Protein AF-A0A3Q0E4P2-F1 (afdb_monomer_lite)

Organism: Carlito syrichta (NCBI:txid1868482)

InterPro domains:
  IPR001180 Citron homology (CNH) domain [PF00780] (1-189)
  IPR001180 Citron homology (CNH) domain [PS50219] (1-189)

Sequence (189 aa):
MHVLETLDLLVLRADKGKDARLFVFRLSAVKKGLEGKQAGKSRSDCRENKLEKTKGCHLYAINTHHSRELRIVVAIRNKLLLITRKHNKSSGVTSISLLSPLSESPVEEFQYIREICLSDSPVVMTLVDGPTEESDNLICVAYRHQFDVVNESTGEAFRLHHVEANRVNFVAAIDVYEDGEAGLLLCYN

Foldseek 3Di:
DDDDVVVQWDWDWDDDAQAIFIFIDRVVVVVCCVVVPVPDPDPVNRPLRTQPPLGRFPDKEWDDDDDPWIWMWTFRWQKTWIKIFADPPPDDDDDDDPDDPPPPYSNVRMDTDDMAGHPGGFPEKYKWDALDPPDFTWMWTDDDFFIWIATPVPSDIDTDDGHPDPDKDWDYWDWDDDPSDIDIDTDMD

Radius of gyration: 18.55 Å; chains: 1; bounding box: 46×29×63 Å

Structure (mmCIF, N/CA/C/O backbone):
data_AF-A0A3Q0E4P2-F1
#
_entry.id   AF-A0A3Q0E4P2-F1
#
loop_
_atom_site.group_PDB
_atom_site.id
_atom_site.type_symbol
_atom_site.label_atom_id
_atom_site.label_alt_id
_atom_site.label_comp_id
_atom_site.label_asym_id
_atom_site.label_entity_id
_atom_site.label_seq_id
_atom_site.pdbx_PDB_ins_code
_atom_site.Cartn_x
_atom_site.Cartn_y
_atom_site.Cartn_z
_atom_site.occupancy
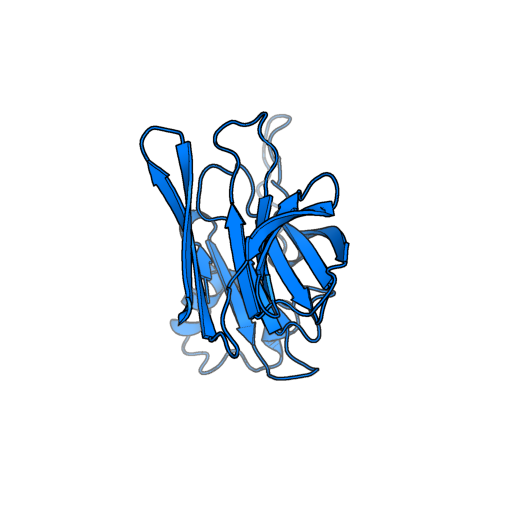_atom_site.B_iso_or_equiv
_atom_site.auth_seq_id
_atom_site.auth_comp_id
_atom_site.auth_asym_id
_atom_site.auth_atom_id
_atom_site.pdbx_PDB_model_num
ATOM 1 N N . MET A 1 1 ? -7.870 -6.584 3.751 1.00 91.50 1 MET A N 1
ATOM 2 C CA . MET A 1 1 ? -8.197 -6.299 5.164 1.00 91.50 1 MET A CA 1
ATOM 3 C C . MET A 1 1 ? -6.963 -6.665 5.953 1.00 91.50 1 MET A C 1
ATOM 5 O O . MET A 1 1 ? -6.451 -7.746 5.711 1.00 91.50 1 MET A O 1
ATOM 9 N N . HIS A 1 2 ? -6.494 -5.792 6.836 1.00 94.69 2 HIS A N 1
ATOM 10 C CA . HIS A 1 2 ? -5.319 -6.033 7.667 1.00 94.69 2 HIS A CA 1
ATOM 11 C C . HIS A 1 2 ? -5.709 -5.893 9.138 1.00 94.69 2 HIS A C 1
ATOM 13 O O . HIS A 1 2 ? -6.285 -4.876 9.531 1.00 94.69 2 HIS A O 1
ATOM 19 N N . VAL A 1 3 ? -5.432 -6.934 9.920 1.00 94.00 3 VAL A N 1
ATOM 20 C CA . VAL A 1 3 ? -5.656 -6.986 11.369 1.00 94.00 3 VAL A CA 1
ATOM 21 C C . VAL A 1 3 ? -4.300 -6.806 12.039 1.00 94.00 3 VAL A C 1
ATOM 23 O O . VAL A 1 3 ? -3.404 -7.616 11.836 1.00 94.00 3 VAL A O 1
ATOM 26 N N . LEU A 1 4 ? -4.147 -5.732 12.806 1.00 91.62 4 LEU A N 1
ATOM 27 C CA . LEU A 1 4 ? -2.911 -5.348 13.481 1.00 91.62 4 LEU A CA 1
ATOM 28 C C . LEU A 1 4 ? -3.134 -5.460 14.986 1.00 91.62 4 LEU A C 1
ATOM 30 O O . LEU A 1 4 ? -3.407 -4.472 15.669 1.00 91.62 4 LEU A O 1
ATOM 34 N N . GLU A 1 5 ? -3.078 -6.693 15.490 1.00 89.81 5 GLU A N 1
ATOM 35 C CA . GLU A 1 5 ? -3.446 -7.016 16.874 1.00 89.81 5 GLU A CA 1
ATOM 36 C C . GLU A 1 5 ? -2.582 -6.283 17.899 1.00 89.81 5 GLU A C 1
ATOM 38 O O . GLU A 1 5 ? -3.112 -5.708 18.846 1.00 89.81 5 GLU A O 1
ATOM 43 N N . THR A 1 6 ? -1.269 -6.226 17.666 1.00 88.25 6 THR A N 1
ATOM 44 C CA . THR A 1 6 ? -0.304 -5.524 18.529 1.00 88.25 6 THR A CA 1
ATOM 45 C C . THR A 1 6 ? -0.577 -4.025 18.627 1.00 88.25 6 THR A C 1
ATOM 47 O O . THR A 1 6 ? -0.228 -3.393 19.620 1.00 88.25 6 THR A O 1
ATOM 50 N N . LEU A 1 7 ? -1.221 -3.454 17.608 1.00 88.69 7 LEU A N 1
ATOM 51 C CA . LEU A 1 7 ? -1.549 -2.036 17.528 1.00 88.69 7 LEU A CA 1
ATOM 52 C C . LEU A 1 7 ? -2.996 -1.731 17.941 1.00 88.69 7 LEU A C 1
ATOM 54 O O . LEU A 1 7 ? -3.352 -0.555 17.986 1.00 88.69 7 LEU A O 1
ATOM 58 N N . ASP A 1 8 ? -3.805 -2.754 18.239 1.00 90.38 8 ASP A N 1
ATOM 59 C CA . ASP A 1 8 ? -5.261 -2.673 18.427 1.00 90.38 8 ASP A CA 1
ATOM 60 C C . ASP A 1 8 ? -5.993 -2.079 17.207 1.00 90.38 8 ASP A C 1
ATOM 62 O O . ASP A 1 8 ? -6.999 -1.391 17.363 1.00 90.38 8 ASP A O 1
ATOM 66 N N . LEU A 1 9 ? -5.518 -2.328 15.977 1.00 92.06 9 LEU A N 1
ATOM 67 C CA . LEU A 1 9 ? -6.068 -1.713 14.760 1.00 92.06 9 LEU A CA 1
ATOM 68 C C . LEU A 1 9 ? -6.607 -2.728 13.742 1.00 92.06 9 LEU A C 1
ATOM 70 O O . LEU A 1 9 ? -6.037 -3.788 13.504 1.00 92.06 9 LEU A O 1
ATOM 74 N N . LEU A 1 10 ? -7.695 -2.354 13.075 1.00 93.31 10 LEU A N 1
ATOM 75 C CA . LEU A 1 10 ? -8.236 -3.008 11.887 1.00 93.31 10 LEU A CA 1
ATOM 76 C C . LEU A 1 10 ? -8.251 -2.000 10.741 1.00 93.31 10 LEU A C 1
ATOM 78 O O . LEU A 1 10 ? -8.985 -1.015 10.804 1.00 93.31 10 LEU A O 1
ATOM 82 N N . VAL A 1 11 ? -7.493 -2.270 9.679 1.00 94.94 11 VAL A N 1
ATOM 83 C CA . VAL A 1 11 ? -7.446 -1.434 8.472 1.00 94.94 11 VAL A CA 1
ATOM 84 C C . VAL A 1 11 ? -8.111 -2.166 7.317 1.00 94.94 11 VAL A C 1
ATOM 86 O O . VAL A 1 11 ? -7.691 -3.257 6.914 1.00 94.94 11 VAL A O 1
ATOM 89 N N . LEU A 1 12 ? -9.139 -1.564 6.729 1.00 95.06 12 LEU A N 1
ATOM 90 C CA . LEU A 1 12 ? -9.855 -2.172 5.613 1.00 95.06 12 LEU A CA 1
ATOM 91 C C . LEU A 1 12 ? -10.270 -1.146 4.567 1.00 95.06 12 LEU A C 1
ATOM 93 O O . LEU A 1 12 ? -10.650 -0.021 4.879 1.00 95.06 12 LEU A O 1
ATOM 97 N N . ARG A 1 13 ? -10.232 -1.573 3.306 1.00 94.81 13 ARG A N 1
ATOM 98 C CA . ARG A 1 13 ? -10.863 -0.853 2.205 1.00 94.81 13 ARG A CA 1
ATOM 99 C C . ARG A 1 13 ? -12.317 -1.288 2.105 1.00 94.81 13 ARG A C 1
ATOM 101 O O . ARG A 1 13 ? -12.579 -2.484 1.985 1.00 94.81 13 ARG A O 1
ATOM 108 N N . ALA A 1 14 ? -13.236 -0.333 2.143 1.00 91.69 14 ALA A N 1
ATOM 109 C CA . ALA A 1 14 ? -14.652 -0.568 1.886 1.00 91.69 14 ALA A CA 1
ATOM 110 C C . ALA A 1 14 ? -15.128 0.280 0.704 1.00 91.69 14 ALA A C 1
ATOM 112 O O . ALA A 1 14 ? -14.383 1.108 0.174 1.00 91.69 14 ALA A O 1
ATOM 113 N N . ASP A 1 15 ? -16.379 0.049 0.306 1.00 88.56 15 ASP A N 1
ATOM 114 C CA . ASP A 1 15 ? -17.014 0.631 -0.875 1.00 88.56 15 ASP A CA 1
ATOM 115 C C . ASP A 1 15 ? -16.317 0.232 -2.196 1.00 88.56 15 ASP A C 1
ATOM 117 O O . ASP A 1 15 ? -15.335 -0.517 -2.226 1.00 88.56 15 ASP A O 1
ATOM 121 N N . LYS A 1 16 ? -16.885 0.642 -3.335 1.00 86.44 16 LYS A N 1
ATOM 122 C CA . LYS A 1 16 ? -16.373 0.303 -4.674 1.00 86.44 16 LYS A CA 1
ATOM 123 C C . LYS A 1 16 ? -16.328 1.540 -5.566 1.00 86.44 16 LYS A C 1
ATOM 125 O O . LYS A 1 16 ? -17.105 2.477 -5.402 1.00 86.44 16 LYS A O 1
ATOM 130 N N . GLY A 1 17 ? -15.425 1.523 -6.545 1.00 89.44 17 GLY A N 1
ATOM 131 C CA . GLY A 1 17 ? -15.295 2.596 -7.528 1.00 89.44 17 GLY A CA 1
ATOM 132 C C . GLY A 1 17 ? -14.924 3.937 -6.891 1.00 89.44 17 GLY A C 1
ATOM 133 O O . GLY A 1 17 ? -14.034 4.012 -6.050 1.00 89.44 17 GLY A O 1
ATOM 134 N N . LYS A 1 18 ? -15.612 5.007 -7.298 1.00 91.38 18 LYS A N 1
ATOM 135 C CA . LYS A 1 18 ? -15.286 6.389 -6.899 1.00 91.38 18 LYS A CA 1
ATOM 136 C C . LYS A 1 18 ? -15.497 6.675 -5.411 1.00 91.38 18 LYS A C 1
ATOM 138 O O . LYS A 1 18 ? -14.949 7.655 -4.913 1.00 91.38 18 LYS A O 1
ATOM 143 N N . ASP A 1 19 ? -16.275 5.852 -4.717 1.00 91.31 19 ASP A N 1
ATOM 144 C CA . ASP A 1 19 ? -16.550 6.023 -3.291 1.00 91.31 19 ASP A CA 1
ATOM 145 C C . ASP A 1 19 ? -15.703 5.116 -2.397 1.00 91.31 19 ASP A C 1
ATOM 147 O O . ASP A 1 19 ? -15.778 5.264 -1.182 1.00 91.31 19 ASP A O 1
ATOM 151 N N . ALA A 1 20 ? -14.856 4.256 -2.983 1.00 94.38 20 ALA A N 1
ATOM 152 C CA . ALA A 1 20 ? -13.923 3.408 -2.247 1.00 94.38 20 ALA A CA 1
ATOM 153 C C . ALA A 1 20 ? -13.034 4.231 -1.305 1.00 94.38 20 ALA A C 1
ATOM 155 O O . ALA A 1 20 ? -12.517 5.278 -1.702 1.00 94.38 20 ALA A O 1
ATOM 156 N N . ARG A 1 21 ? -12.877 3.779 -0.060 1.00 95.56 21 ARG A N 1
ATOM 157 C CA . ARG A 1 21 ? -12.109 4.475 0.987 1.00 95.56 21 ARG A CA 1
ATOM 158 C C . ARG A 1 21 ? -11.437 3.485 1.922 1.00 95.56 21 ARG A C 1
ATOM 160 O O . ARG A 1 21 ? -11.900 2.351 2.070 1.00 95.56 21 ARG A O 1
ATOM 167 N N . LEU A 1 22 ? -10.382 3.942 2.590 1.00 95.88 22 LEU A N 1
ATOM 168 C CA . LEU A 1 22 ? -9.832 3.239 3.741 1.00 95.88 22 LEU A CA 1
ATOM 169 C C . LEU A 1 22 ? -10.533 3.645 5.027 1.00 95.88 22 LEU A C 1
ATOM 171 O O . LEU A 1 22 ? -10.864 4.811 5.247 1.00 95.88 22 LEU A O 1
ATOM 175 N N . PHE A 1 23 ? -10.710 2.649 5.881 1.00 94.75 23 PHE A N 1
ATOM 176 C CA . PHE A 1 23 ? -11.236 2.791 7.220 1.00 94.75 23 PHE A CA 1
ATOM 177 C C . PHE A 1 23 ? -10.266 2.166 8.209 1.00 94.75 23 PHE A C 1
ATOM 179 O O . PHE A 1 23 ? -9.666 1.124 7.922 1.00 94.75 23 PHE A O 1
ATOM 186 N N . VAL A 1 24 ? -10.149 2.794 9.373 1.00 94.06 24 VAL A N 1
ATOM 187 C CA . VAL A 1 24 ? -9.352 2.300 10.489 1.00 94.06 24 VAL A CA 1
ATOM 188 C C . VAL A 1 24 ? -10.243 2.206 11.714 1.00 94.06 24 VAL A C 1
ATOM 190 O O . VAL A 1 24 ? -10.882 3.183 12.078 1.00 94.06 24 VAL A O 1
ATOM 193 N N . PHE A 1 25 ? -10.280 1.043 12.353 1.00 91.56 25 PHE A N 1
ATOM 194 C CA . PHE A 1 25 ? -11.064 0.802 13.562 1.00 91.56 25 PHE A CA 1
ATOM 195 C C . PHE A 1 25 ? -10.164 0.309 14.687 1.00 91.56 25 PHE A C 1
ATOM 197 O O . PHE A 1 25 ? -9.195 -0.401 14.426 1.00 91.56 25 PHE A O 1
ATOM 204 N N . ARG A 1 26 ? -10.534 0.595 15.940 1.00 90.19 26 ARG A N 1
ATOM 205 C CA . ARG A 1 26 ? -9.935 -0.100 17.085 1.00 90.19 26 ARG A CA 1
ATOM 206 C C . ARG A 1 26 ? -10.508 -1.507 17.227 1.00 90.19 26 ARG A C 1
ATOM 208 O O . ARG A 1 26 ? -11.732 -1.663 17.263 1.00 90.19 26 ARG A O 1
ATOM 215 N N . LEU A 1 27 ? -9.655 -2.526 17.335 1.00 89.50 27 LEU A N 1
ATOM 216 C CA . LEU A 1 27 ? -10.096 -3.920 17.481 1.00 89.50 27 LEU A CA 1
ATOM 217 C C . LEU A 1 27 ? -10.895 -4.105 18.773 1.00 89.50 27 LEU A C 1
ATOM 219 O O . LEU A 1 27 ? -11.959 -4.723 18.753 1.00 89.50 27 LEU A O 1
ATOM 223 N N . SER A 1 28 ? -10.453 -3.497 19.872 1.00 86.81 28 SER A N 1
ATOM 224 C CA . SER A 1 28 ? -11.174 -3.442 21.146 1.00 86.81 28 SER A CA 1
ATOM 225 C C . SER A 1 28 ? -12.595 -2.875 21.004 1.00 86.81 28 SER A C 1
ATOM 227 O O . SER A 1 28 ? -13.552 -3.436 21.543 1.00 86.81 28 SER A O 1
ATOM 229 N N . ALA A 1 29 ? -12.767 -1.806 20.222 1.00 84.62 29 ALA A N 1
ATOM 230 C CA . ALA A 1 29 ? -14.071 -1.204 19.957 1.00 84.62 29 ALA A CA 1
ATOM 231 C C . ALA A 1 29 ? -14.957 -2.086 19.061 1.00 84.62 29 ALA A C 1
ATOM 233 O O . ALA A 1 29 ? -16.183 -2.058 19.194 1.00 84.62 29 ALA A O 1
ATOM 234 N N . VAL A 1 30 ? -14.368 -2.860 18.145 1.00 84.12 30 VAL A N 1
ATOM 235 C CA . VAL A 1 30 ? -15.090 -3.848 17.326 1.00 84.12 30 VAL A CA 1
ATOM 236 C C . VAL A 1 30 ? -15.551 -5.025 18.191 1.00 84.12 30 VAL A C 1
ATOM 238 O O . VAL A 1 30 ? -16.732 -5.367 18.149 1.00 84.12 30 VAL A O 1
ATOM 241 N N . LYS A 1 31 ? -14.671 -5.582 19.035 1.00 81.94 31 LYS A N 1
ATOM 242 C CA . LYS A 1 31 ? -14.981 -6.692 19.957 1.00 81.94 31 LYS A CA 1
ATOM 243 C C . LYS A 1 31 ? -16.119 -6.340 20.920 1.00 81.94 31 LYS A C 1
ATOM 245 O O . LYS A 1 31 ? -17.112 -7.058 20.967 1.00 81.94 31 LYS A O 1
ATOM 250 N N . LYS A 1 32 ? -16.048 -5.176 21.580 1.00 80.00 32 LYS A N 1
ATOM 251 C CA . LYS A 1 32 ? -17.129 -4.678 22.458 1.00 80.00 32 LYS A CA 1
ATOM 252 C C . LYS A 1 32 ? -18.474 -4.550 21.733 1.00 80.00 32 LYS A C 1
ATOM 254 O O . LYS A 1 32 ? -19.519 -4.838 22.307 1.00 80.00 32 LYS A O 1
ATOM 259 N N . GLY A 1 33 ? -18.453 -4.127 20.466 1.00 74.06 33 GLY A N 1
ATOM 260 C CA . GLY A 1 33 ? -19.660 -4.030 19.640 1.00 74.06 33 GLY A CA 1
ATOM 261 C C . GLY A 1 33 ? -20.289 -5.391 19.325 1.00 74.06 33 GLY A C 1
ATOM 262 O O . GLY A 1 33 ? -21.511 -5.495 19.277 1.00 74.06 33 GLY A O 1
ATOM 263 N N . LEU A 1 34 ? -19.466 -6.431 19.153 1.00 76.69 34 LEU A N 1
ATOM 264 C CA . LEU A 1 34 ? -19.918 -7.803 18.903 1.00 76.69 34 LEU A CA 1
ATOM 265 C C . LEU A 1 34 ? -20.515 -8.453 20.161 1.00 76.69 34 LEU A C 1
ATOM 267 O O . LEU A 1 34 ? -21.556 -9.100 20.079 1.00 76.69 34 LEU A O 1
ATOM 271 N N . GLU A 1 35 ? -19.890 -8.254 21.324 1.00 73.69 35 GLU A N 1
ATOM 272 C CA . GLU A 1 35 ? -20.339 -8.828 22.603 1.00 73.69 35 GLU A CA 1
ATOM 273 C C . GLU A 1 35 ? -21.635 -8.181 23.122 1.00 73.69 35 GLU A C 1
ATOM 275 O O . GLU A 1 35 ? -22.486 -8.850 23.707 1.00 73.69 35 GLU A O 1
ATOM 280 N N . GLY A 1 36 ? -21.830 -6.883 22.869 1.00 63.94 36 GLY A N 1
ATOM 281 C CA . GLY A 1 36 ? -22.933 -6.098 23.428 1.00 63.94 36 GLY A CA 1
ATOM 282 C C . GLY A 1 36 ? -24.325 -6.311 22.813 1.00 63.94 36 GLY A C 1
ATOM 283 O O . GLY A 1 36 ? -25.210 -5.508 23.095 1.00 63.94 36 GLY A O 1
ATOM 284 N N . LYS A 1 37 ? -24.552 -7.313 21.946 1.00 54.88 37 LYS A N 1
ATOM 285 C CA . LYS A 1 37 ? -25.804 -7.477 21.160 1.00 54.88 37 LYS A CA 1
ATOM 286 C C . LYS A 1 37 ? -26.250 -6.210 20.399 1.00 54.88 37 LYS A C 1
ATOM 288 O O . LYS A 1 37 ? -27.397 -6.134 19.959 1.00 54.88 37 LYS A O 1
ATOM 293 N N . GLN A 1 38 ? -25.362 -5.235 20.178 1.00 54.25 38 GLN A N 1
ATOM 294 C CA . GLN A 1 38 ? -25.592 -4.185 19.189 1.00 54.25 38 GLN A CA 1
ATOM 295 C C . GLN A 1 38 ? -25.431 -4.830 17.812 1.00 54.25 38 GLN A C 1
ATOM 297 O O . GLN A 1 38 ? -24.355 -4.842 17.217 1.00 54.25 38 GLN A O 1
ATOM 302 N N . ALA A 1 39 ? -26.514 -5.457 17.352 1.00 42.28 39 ALA A N 1
ATOM 303 C CA . ALA A 1 39 ? -26.633 -6.098 16.055 1.00 42.28 39 ALA A CA 1
ATOM 304 C C . ALA A 1 39 ? -26.485 -5.042 14.949 1.00 42.28 39 ALA A C 1
ATOM 306 O O . ALA A 1 39 ? -27.458 -4.482 14.456 1.00 42.28 39 ALA A O 1
ATOM 307 N N . GLY A 1 40 ? -25.234 -4.757 14.595 1.00 48.03 40 GLY A N 1
ATOM 308 C CA . GLY A 1 40 ? -24.862 -3.777 13.591 1.00 48.03 40 GLY A CA 1
ATOM 309 C C . GLY A 1 40 ? -24.623 -2.400 14.193 1.00 48.03 40 GLY A C 1
ATOM 310 O O . GLY A 1 40 ? -25.536 -1.580 14.250 1.00 48.03 40 GLY A O 1
ATOM 311 N N . LYS A 1 41 ? -23.358 -2.097 14.519 1.00 51.78 41 LYS A N 1
ATOM 312 C CA . LYS A 1 41 ? -22.879 -0.715 14.375 1.00 51.78 41 LYS A CA 1
ATOM 313 C C . LYS A 1 41 ? -23.307 -0.258 12.988 1.00 51.78 41 LYS A C 1
ATOM 315 O O . LYS A 1 41 ? -22.950 -0.878 11.981 1.00 51.78 41 LYS A O 1
ATOM 320 N N . SER A 1 42 ? -24.198 0.717 12.949 1.00 49.84 42 SER A N 1
ATOM 321 C CA . SER A 1 42 ? -24.849 1.101 11.709 1.00 49.84 42 SER A CA 1
ATOM 322 C C . SER A 1 42 ? -23.806 1.722 10.770 1.00 49.84 42 SER A C 1
ATOM 324 O O . SER A 1 42 ? -22.747 2.182 11.200 1.00 49.84 42 SER A O 1
ATOM 326 N N . ARG A 1 43 ? -24.091 1.779 9.463 1.00 48.72 43 ARG A N 1
ATOM 327 C CA . ARG A 1 43 ? -23.216 2.453 8.481 1.00 48.72 43 ARG A CA 1
ATOM 328 C C . ARG A 1 43 ? -22.846 3.901 8.875 1.00 48.72 43 ARG A C 1
ATOM 330 O O . ARG A 1 43 ? -21.911 4.445 8.284 1.00 48.72 43 ARG A O 1
ATOM 337 N N . SER A 1 44 ? -23.556 4.543 9.816 1.00 45.44 44 SER A N 1
ATOM 338 C CA . SER A 1 44 ? -23.206 5.879 10.314 1.00 45.44 44 SER A CA 1
ATOM 339 C C . SER A 1 44 ? -22.009 5.889 11.265 1.00 45.44 44 SER A C 1
ATOM 341 O O . SER A 1 44 ? -21.214 6.817 11.158 1.00 45.44 44 SER A O 1
ATOM 343 N N . ASP A 1 45 ? -21.792 4.853 12.078 1.00 54.34 45 ASP A N 1
ATOM 344 C CA . ASP A 1 45 ? -20.683 4.803 13.058 1.00 54.34 45 ASP A CA 1
ATOM 345 C C . ASP A 1 45 ? -19.328 4.554 12.372 1.00 54.34 45 ASP A C 1
ATOM 347 O O . ASP A 1 45 ? -18.249 4.862 12.878 1.00 54.34 45 ASP A O 1
ATOM 351 N N . CYS A 1 46 ? -19.363 4.036 11.142 1.00 61.41 46 CYS A N 1
ATOM 352 C CA . CYS A 1 46 ? -18.182 3.924 10.294 1.00 61.41 46 CYS A CA 1
ATOM 353 C C . CYS A 1 46 ? -17.715 5.282 9.744 1.00 61.41 46 CYS A C 1
ATOM 355 O O . CYS A 1 46 ? -16.631 5.346 9.168 1.00 61.41 46 CYS A O 1
ATOM 357 N N . ARG A 1 47 ? -18.508 6.364 9.852 1.00 68.94 47 ARG A N 1
ATOM 358 C CA . ARG A 1 47 ? -18.145 7.669 9.267 1.00 68.94 47 ARG A CA 1
ATOM 359 C C . ARG A 1 47 ? -16.909 8.281 9.915 1.00 68.94 47 ARG A C 1
ATOM 361 O O . ARG A 1 47 ? -16.089 8.821 9.185 1.00 68.94 47 ARG A O 1
ATOM 368 N N . GLU A 1 48 ? -16.772 8.146 11.225 1.00 80.50 48 GLU A N 1
ATOM 369 C CA . GLU A 1 48 ? -15.670 8.720 12.010 1.00 80.50 48 GLU A CA 1
ATOM 370 C C . GLU A 1 48 ? -14.361 7.939 11.859 1.00 80.50 48 GLU A C 1
ATOM 372 O O . GLU A 1 48 ? -13.288 8.446 12.161 1.00 80.50 48 GLU A O 1
ATOM 377 N N . ASN A 1 49 ? -14.451 6.714 11.341 1.00 89.06 49 ASN A N 1
ATOM 378 C CA . ASN A 1 49 ? -13.332 5.800 11.132 1.00 89.06 49 ASN A CA 1
ATOM 379 C C . ASN A 1 49 ? -12.740 5.910 9.715 1.00 89.06 49 ASN A C 1
ATOM 381 O O . ASN A 1 49 ? -11.940 5.071 9.302 1.00 89.06 49 ASN A O 1
ATOM 385 N N . LYS A 1 50 ? -13.157 6.916 8.936 1.00 92.38 50 LYS A N 1
ATOM 386 C CA . LYS A 1 50 ? -12.697 7.142 7.562 1.00 92.38 50 LYS A CA 1
ATOM 387 C C . LYS A 1 50 ? -11.332 7.802 7.557 1.00 92.38 50 LYS A C 1
ATOM 389 O O . LYS A 1 50 ? -11.149 8.873 8.123 1.00 92.38 50 LYS A O 1
ATOM 394 N N . LEU A 1 51 ? -10.403 7.205 6.822 1.00 93.50 51 LEU A N 1
ATOM 395 C CA . LEU A 1 51 ? -9.119 7.831 6.574 1.00 93.50 51 LEU A CA 1
ATOM 396 C C . LEU A 1 51 ? -9.289 8.896 5.486 1.00 93.50 51 LEU A C 1
ATOM 398 O O . LEU A 1 51 ? -9.632 8.591 4.337 1.00 93.50 51 LEU A O 1
ATOM 402 N N . GLU A 1 52 ? -9.089 10.156 5.856 1.00 90.50 52 GLU A N 1
ATOM 403 C CA . GLU A 1 52 ? -9.264 11.280 4.941 1.00 90.50 52 GLU A CA 1
ATOM 404 C C . GLU A 1 52 ? -8.321 11.201 3.735 1.00 90.50 52 GLU A C 1
ATOM 406 O O . GLU A 1 52 ? -7.285 10.540 3.761 1.00 90.50 52 GLU A O 1
ATOM 411 N N . LYS A 1 53 ? -8.704 11.863 2.636 1.00 93.88 53 LYS A N 1
ATOM 412 C CA . LYS A 1 53 ? -7.981 11.863 1.344 1.00 93.88 53 LYS A CA 1
ATOM 413 C C . LYS A 1 53 ? -7.885 10.508 0.625 1.00 93.88 53 LYS A C 1
ATOM 415 O O . LYS A 1 53 ? -7.414 10.472 -0.504 1.00 93.88 53 LYS A O 1
ATOM 420 N N . THR A 1 54 ? -8.411 9.419 1.190 1.00 96.62 54 THR A N 1
ATOM 421 C CA . THR A 1 54 ? -8.375 8.083 0.557 1.00 96.62 54 THR A CA 1
ATOM 422 C C . THR A 1 54 ? -9.543 7.793 -0.395 1.00 96.62 54 THR A C 1
ATOM 424 O O . THR A 1 54 ? -9.740 6.651 -0.809 1.00 96.62 54 THR A O 1
ATOM 427 N N . LYS A 1 55 ? -10.349 8.805 -0.753 1.00 96.19 55 LYS A N 1
ATOM 428 C CA . LYS A 1 55 ? -11.521 8.619 -1.623 1.00 96.19 55 LYS A CA 1
ATOM 429 C C . LYS A 1 55 ? -11.103 8.198 -3.036 1.00 96.19 55 LYS A C 1
ATOM 431 O O . LYS A 1 55 ? -10.317 8.874 -3.690 1.00 96.19 55 LYS A O 1
ATOM 436 N N . GLY A 1 56 ? -11.730 7.137 -3.531 1.00 96.00 56 GLY A N 1
ATOM 437 C CA . GLY A 1 56 ? -11.475 6.553 -4.840 1.00 96.00 56 GLY A CA 1
ATOM 438 C C . GLY A 1 56 ? -10.290 5.591 -4.857 1.00 96.00 56 GLY A C 1
ATOM 439 O O . GLY A 1 56 ? -9.797 5.293 -5.943 1.00 96.00 56 GLY A O 1
ATOM 440 N N . CYS A 1 57 ? -9.821 5.120 -3.695 1.00 96.88 57 CYS A N 1
ATOM 441 C CA . CYS A 1 57 ? -8.699 4.193 -3.648 1.00 96.88 57 CYS A CA 1
ATOM 442 C C . CYS A 1 57 ? -9.055 2.818 -4.222 1.00 96.88 57 CYS A C 1
ATOM 444 O O . CYS A 1 57 ? -10.091 2.217 -3.912 1.00 96.88 57 CYS A O 1
ATOM 446 N N . HIS A 1 58 ? -8.172 2.286 -5.060 1.00 96.25 58 HIS A N 1
ATOM 447 C CA . HIS A 1 58 ? -8.341 0.962 -5.658 1.00 96.25 58 HIS A CA 1
ATOM 448 C C . HIS A 1 58 ? -7.431 -0.088 -5.018 1.00 96.25 58 HIS A C 1
ATOM 450 O O . HIS A 1 58 ? -7.843 -1.245 -4.942 1.00 96.25 58 HIS A O 1
ATOM 456 N N . LEU A 1 59 ? -6.281 0.316 -4.467 1.00 96.31 59 LEU A N 1
ATOM 457 C CA . LEU A 1 59 ? -5.345 -0.547 -3.738 1.00 96.31 59 LEU A CA 1
ATOM 458 C C . LEU A 1 59 ? -4.845 0.135 -2.464 1.00 96.31 59 LEU A C 1
ATOM 460 O O . LEU A 1 59 ? -4.862 1.362 -2.348 1.00 96.31 59 LEU A O 1
ATOM 464 N N . TYR A 1 60 ? -4.374 -0.675 -1.523 1.00 97.50 60 TYR A N 1
ATOM 465 C CA . TYR A 1 60 ? -3.555 -0.214 -0.412 1.00 97.50 60 TYR A CA 1
ATOM 466 C C . TYR A 1 60 ? -2.598 -1.320 0.024 1.00 97.50 60 TYR A C 1
ATOM 468 O O . TYR A 1 60 ? -2.925 -2.498 -0.119 1.00 97.50 60 TYR A O 1
ATOM 476 N N . ALA A 1 61 ? -1.461 -0.922 0.575 1.00 96.62 61 ALA A N 1
ATOM 477 C CA . ALA A 1 61 ? -0.479 -1.796 1.196 1.00 96.62 61 ALA A CA 1
ATOM 478 C C . ALA A 1 61 ? -0.108 -1.220 2.564 1.00 96.62 61 ALA A C 1
ATOM 480 O O . ALA A 1 61 ? -0.250 -0.014 2.796 1.00 96.62 61 ALA A O 1
ATOM 481 N N . ILE A 1 62 ? 0.334 -2.088 3.464 1.00 95.12 62 ILE A N 1
ATOM 482 C CA . ILE A 1 62 ? 0.899 -1.709 4.758 1.00 95.12 62 ILE A CA 1
ATOM 483 C C . ILE A 1 62 ? 2.281 -2.335 4.881 1.00 95.12 62 ILE A C 1
ATOM 485 O O . ILE A 1 62 ? 2.533 -3.350 4.237 1.00 95.12 62 ILE A O 1
ATOM 489 N N . ASN A 1 63 ? 3.156 -1.732 5.676 1.00 91.25 63 ASN A N 1
ATOM 490 C CA . ASN A 1 63 ? 4.444 -2.344 5.954 1.00 91.25 63 ASN A CA 1
ATOM 491 C C . ASN A 1 63 ? 4.255 -3.568 6.864 1.00 91.25 63 ASN A C 1
ATOM 493 O O . ASN A 1 63 ? 3.344 -3.625 7.698 1.00 91.25 63 ASN A O 1
ATOM 497 N N . THR A 1 64 ? 5.112 -4.551 6.665 1.00 77.81 64 THR A N 1
ATOM 498 C CA . THR A 1 64 ? 5.025 -5.910 7.216 1.00 77.81 64 THR A CA 1
ATOM 499 C C . THR A 1 64 ? 6.165 -6.174 8.191 1.00 77.81 64 THR A C 1
ATOM 501 O O . THR A 1 64 ? 5.982 -6.928 9.149 1.00 77.81 64 THR A O 1
ATOM 504 N N . HIS A 1 65 ? 7.314 -5.517 8.002 1.00 72.12 65 HIS A N 1
ATOM 505 C CA . HIS A 1 65 ? 8.540 -5.812 8.729 1.00 72.12 65 HIS A CA 1
ATOM 506 C C . HIS A 1 65 ? 9.251 -4.533 9.201 1.00 72.12 65 HIS A C 1
ATOM 508 O O . HIS A 1 65 ? 8.923 -3.446 8.759 1.00 72.12 65 HIS A O 1
ATOM 514 N N . HIS A 1 66 ? 10.167 -4.661 10.168 1.00 62.34 66 HIS A N 1
ATOM 515 C CA . HIS A 1 66 ? 11.232 -3.716 10.575 1.00 62.34 66 HIS A CA 1
ATOM 516 C C . HIS A 1 66 ? 10.936 -2.210 10.797 1.00 62.34 66 HIS A C 1
ATOM 518 O O . HIS A 1 66 ? 11.820 -1.496 11.265 1.00 62.34 66 HIS A O 1
ATOM 524 N N . SER A 1 67 ? 9.730 -1.695 10.559 1.00 64.94 67 SER A N 1
ATOM 525 C CA . SER A 1 67 ? 9.425 -0.277 10.727 1.00 64.94 67 SER A CA 1
ATOM 526 C C . SER A 1 67 ? 8.942 0.021 12.137 1.00 64.94 67 SER A C 1
ATOM 528 O O . SER A 1 67 ? 8.016 -0.606 12.657 1.00 64.94 67 SER A O 1
ATOM 530 N N . ARG A 1 68 ? 9.538 1.051 12.737 1.00 70.94 68 ARG A N 1
ATOM 531 C CA . ARG A 1 68 ? 9.141 1.596 14.040 1.00 70.94 68 ARG A CA 1
ATOM 532 C C . ARG A 1 68 ? 7.712 2.147 14.044 1.00 70.94 68 ARG A C 1
ATOM 534 O O . ARG A 1 68 ? 7.088 2.236 15.100 1.00 70.94 68 ARG A O 1
ATOM 541 N N . GLU A 1 69 ? 7.207 2.540 12.879 1.00 86.69 69 GLU A N 1
ATOM 542 C CA . GLU A 1 69 ? 5.887 3.135 12.709 1.00 86.69 69 GLU A CA 1
ATOM 543 C C . GLU A 1 69 ? 5.080 2.373 11.658 1.00 86.69 69 GLU A C 1
ATOM 545 O O . GLU A 1 69 ? 5.621 1.856 10.685 1.00 86.69 69 GLU A O 1
ATOM 550 N N . LEU A 1 70 ? 3.760 2.315 11.847 1.00 91.88 70 LEU A N 1
ATOM 551 C CA . LEU A 1 70 ? 2.860 1.743 10.850 1.00 91.88 70 LEU A CA 1
ATOM 552 C C . LEU A 1 70 ? 2.756 2.694 9.659 1.00 91.88 70 LEU A C 1
ATOM 554 O O . LEU A 1 70 ? 2.252 3.810 9.799 1.00 91.88 70 LEU A O 1
ATOM 558 N N . ARG A 1 71 ? 3.139 2.211 8.484 1.00 93.62 71 ARG A N 1
ATOM 559 C CA . ARG A 1 71 ? 3.059 2.917 7.208 1.00 93.62 71 ARG A CA 1
ATOM 560 C C . ARG A 1 71 ? 1.992 2.273 6.339 1.00 93.62 71 ARG A C 1
ATOM 562 O O . ARG A 1 71 ? 1.848 1.054 6.277 1.00 93.62 71 ARG A O 1
ATOM 569 N N . ILE A 1 72 ? 1.216 3.118 5.680 1.00 96.25 72 ILE A N 1
ATOM 570 C CA . ILE A 1 72 ? 0.143 2.739 4.772 1.00 96.25 72 ILE A CA 1
ATOM 571 C C . ILE A 1 72 ? 0.344 3.522 3.483 1.00 96.25 72 ILE A C 1
ATOM 573 O O . ILE A 1 72 ? 0.384 4.752 3.498 1.00 96.25 72 ILE A O 1
ATOM 577 N N . VAL A 1 73 ? 0.401 2.815 2.360 1.00 97.31 73 VAL A N 1
ATOM 578 C CA . VAL A 1 73 ? 0.347 3.433 1.035 1.00 97.31 73 VAL A CA 1
ATOM 579 C C . VAL A 1 73 ? -0.993 3.124 0.404 1.00 97.31 73 VAL A C 1
ATOM 581 O O . VAL A 1 73 ? -1.454 1.983 0.403 1.00 97.31 73 VAL A O 1
ATOM 584 N N . VAL A 1 74 ? -1.625 4.152 -0.149 1.00 98.00 74 VAL A N 1
ATOM 585 C CA . VAL A 1 74 ? -2.927 4.055 -0.810 1.00 98.00 74 VAL A CA 1
ATOM 586 C C . VAL A 1 74 ? -2.781 4.456 -2.265 1.00 98.00 74 VAL A C 1
ATOM 588 O O . VAL A 1 74 ? -2.308 5.552 -2.550 1.00 98.00 74 VAL A O 1
ATOM 591 N N . ALA A 1 75 ? -3.232 3.612 -3.189 1.00 98.00 75 ALA A N 1
ATOM 592 C CA . ALA A 1 75 ? -3.256 3.960 -4.602 1.00 98.00 75 ALA A CA 1
ATOM 593 C C . ALA A 1 75 ? -4.615 4.559 -4.983 1.00 98.00 75 ALA A C 1
ATOM 595 O O . ALA A 1 75 ? -5.665 3.959 -4.728 1.00 98.00 75 ALA A O 1
ATOM 596 N N . ILE A 1 76 ? -4.589 5.730 -5.620 1.00 97.56 76 ILE A N 1
ATOM 597 C CA . ILE A 1 76 ? -5.752 6.425 -6.177 1.00 97.56 76 ILE A CA 1
ATOM 598 C C . ILE A 1 76 ? -5.411 6.808 -7.616 1.00 97.56 76 ILE A C 1
ATOM 600 O O . ILE A 1 76 ? -4.713 7.793 -7.861 1.00 97.56 76 ILE A O 1
ATOM 604 N N . ARG A 1 77 ? -5.900 6.029 -8.589 1.00 96.06 77 ARG A N 1
ATOM 605 C CA . ARG A 1 77 ? -5.420 6.103 -9.983 1.00 96.06 77 ARG A CA 1
ATOM 606 C C . ARG A 1 77 ? -3.890 5.958 -10.019 1.00 96.06 77 ARG A C 1
ATOM 608 O O . ARG A 1 77 ? -3.360 5.038 -9.419 1.00 96.06 77 ARG A O 1
ATOM 615 N N . ASN A 1 78 ? -3.173 6.869 -10.664 1.00 96.94 78 ASN A N 1
ATOM 616 C CA . ASN A 1 78 ? -1.715 6.877 -10.731 1.00 96.94 78 ASN A CA 1
ATOM 617 C C . ASN A 1 78 ? -1.043 7.619 -9.560 1.00 96.94 78 ASN A C 1
ATOM 619 O O . ASN A 1 78 ? 0.115 7.993 -9.674 1.00 96.94 78 ASN A O 1
ATOM 623 N N . LYS A 1 79 ? -1.745 7.886 -8.454 1.00 97.81 79 LYS A N 1
ATOM 624 C CA . LYS A 1 79 ? -1.177 8.567 -7.282 1.00 97.81 79 LYS A CA 1
ATOM 625 C C . LYS A 1 79 ? -1.048 7.607 -6.110 1.00 97.81 79 LYS A C 1
ATOM 627 O O . LYS A 1 79 ? -1.995 6.881 -5.810 1.00 97.81 79 LYS A O 1
ATOM 632 N N . LEU A 1 80 ? 0.093 7.650 -5.435 1.00 98.12 80 LEU A N 1
ATOM 633 C CA . LEU A 1 80 ? 0.351 6.964 -4.177 1.00 98.12 80 LEU A CA 1
ATOM 634 C C . LEU A 1 80 ? 0.279 7.971 -3.035 1.00 98.12 80 LEU A C 1
ATOM 636 O O . LEU A 1 80 ? 0.983 8.976 -3.045 1.00 98.12 80 LEU A O 1
ATOM 640 N N . LEU A 1 81 ? -0.569 7.700 -2.053 1.00 97.88 81 LEU A N 1
ATOM 641 C CA . LEU A 1 81 ? -0.732 8.499 -0.849 1.00 97.88 81 LEU A CA 1
ATOM 642 C C . LEU A 1 81 ? -0.036 7.775 0.307 1.00 97.88 81 LEU A C 1
ATOM 644 O O . LEU A 1 81 ? -0.517 6.724 0.734 1.00 97.88 81 LEU A O 1
ATOM 648 N N . LEU A 1 82 ? 1.075 8.323 0.798 1.00 96.75 82 LEU A N 1
ATOM 649 C CA . LEU A 1 82 ? 1.808 7.776 1.938 1.00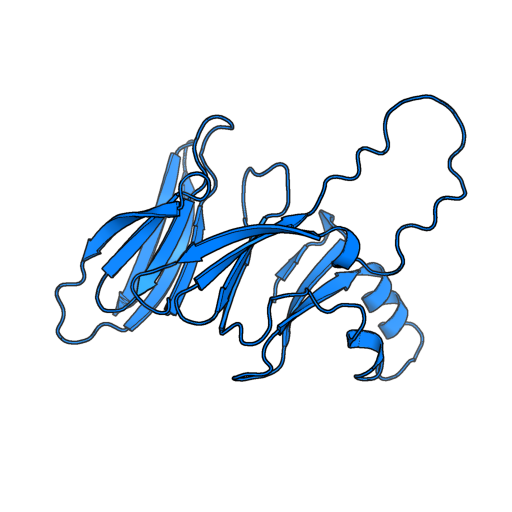 96.75 82 LEU A CA 1
ATOM 650 C C . LEU A 1 82 ? 1.253 8.355 3.240 1.00 96.75 82 LEU A C 1
ATOM 652 O O . LEU A 1 82 ? 1.171 9.575 3.422 1.00 96.75 82 LEU A O 1
ATOM 656 N N . ILE A 1 83 ? 0.872 7.465 4.147 1.00 96.31 83 ILE A N 1
ATOM 657 C CA . ILE A 1 83 ? 0.287 7.776 5.445 1.00 96.31 83 ILE A CA 1
ATOM 658 C C . ILE A 1 83 ? 1.070 7.004 6.504 1.00 96.31 83 ILE A C 1
ATOM 660 O O . ILE A 1 83 ? 1.282 5.806 6.351 1.00 96.31 83 ILE A O 1
ATOM 664 N N . THR A 1 84 ? 1.466 7.662 7.589 1.00 94.12 84 THR A N 1
ATOM 665 C CA . THR A 1 84 ? 2.054 6.993 8.761 1.00 94.12 84 THR A CA 1
ATOM 666 C C . THR A 1 84 ? 1.140 7.141 9.968 1.00 94.12 84 THR A C 1
ATOM 668 O O . THR A 1 84 ? 0.379 8.109 10.065 1.00 94.12 84 THR A O 1
ATOM 671 N N . ARG A 1 85 ? 1.215 6.206 10.909 1.00 91.62 85 ARG A N 1
ATOM 672 C CA . ARG A 1 85 ? 0.649 6.382 12.245 1.00 91.62 85 ARG A CA 1
ATOM 673 C C . ARG A 1 85 ? 1.652 7.147 13.106 1.00 91.62 85 ARG A C 1
ATOM 675 O O . ARG A 1 85 ? 2.757 6.672 13.342 1.00 91.62 85 ARG A O 1
ATOM 682 N N . LYS A 1 86 ? 1.244 8.298 13.635 1.00 84.19 86 LYS A N 1
ATOM 683 C CA . LYS A 1 86 ? 2.015 9.061 14.616 1.00 84.19 86 LYS A CA 1
ATOM 684 C C . LYS A 1 86 ? 2.260 8.208 15.856 1.00 84.19 86 LYS A C 1
ATOM 686 O O . LYS A 1 86 ? 1.319 7.740 16.499 1.00 84.19 86 LYS A O 1
ATOM 691 N N . HIS A 1 87 ? 3.521 8.084 16.250 1.00 65.69 87 HIS A N 1
ATOM 692 C CA . HIS A 1 87 ? 3.848 7.573 17.569 1.00 65.69 87 HIS A CA 1
ATOM 693 C C . HIS A 1 87 ? 3.471 8.641 18.607 1.00 65.69 87 HIS A C 1
ATOM 695 O O . HIS A 1 87 ? 4.131 9.677 18.716 1.00 65.69 87 HIS A O 1
ATOM 701 N N . ASN A 1 88 ? 2.414 8.410 19.391 1.00 53.94 88 ASN A N 1
ATOM 702 C CA . ASN A 1 88 ? 2.151 9.227 20.574 1.00 53.94 88 ASN A CA 1
ATOM 703 C C . ASN A 1 88 ? 3.311 9.012 21.556 1.00 53.94 88 ASN A C 1
ATOM 705 O O . ASN A 1 88 ? 3.315 8.058 22.333 1.00 53.94 88 ASN A O 1
ATOM 709 N N . LYS A 1 89 ? 4.323 9.886 21.530 1.00 44.34 89 LYS A N 1
ATOM 710 C CA . LYS A 1 89 ? 5.293 10.007 22.623 1.00 44.34 89 LYS A CA 1
ATOM 711 C C . LYS A 1 89 ? 4.585 10.640 23.821 1.00 44.34 89 LYS A C 1
ATOM 713 O O . LYS A 1 89 ? 4.816 11.797 24.148 1.00 44.34 89 LYS A O 1
ATOM 718 N N . SER A 1 90 ? 3.733 9.876 24.498 1.00 38.75 90 SER A N 1
ATOM 719 C CA . SER A 1 90 ? 3.462 10.136 25.910 1.00 38.75 90 SER A CA 1
ATOM 720 C C . SER A 1 90 ? 4.629 9.559 26.710 1.00 38.75 90 SER A C 1
ATOM 722 O O . SER A 1 90 ? 4.568 8.453 27.228 1.00 38.75 90 SER A O 1
ATOM 724 N N . SER A 1 91 ? 5.760 10.264 26.710 1.00 39.03 91 SER A N 1
ATOM 725 C CA . SER A 1 91 ? 6.796 10.075 27.725 1.00 39.03 91 SER A CA 1
ATOM 726 C C . SER A 1 91 ? 7.713 11.286 27.742 1.00 39.03 91 SER A C 1
ATOM 728 O O . SER A 1 91 ? 8.688 11.375 26.995 1.00 39.03 91 SER A O 1
ATOM 730 N N . GLY A 1 92 ? 7.385 12.205 28.636 1.00 35.78 92 GLY A N 1
ATOM 731 C CA . GLY A 1 92 ? 8.240 13.297 29.046 1.00 35.78 92 GLY A CA 1
ATOM 732 C C . GLY A 1 92 ? 7.615 13.960 30.260 1.00 35.78 92 GLY A C 1
ATOM 733 O O . GLY A 1 92 ? 6.747 14.804 30.097 1.00 35.78 92 GLY A O 1
ATOM 734 N N . VAL A 1 93 ? 8.116 13.588 31.442 1.00 34.31 93 VAL A N 1
ATOM 735 C CA . VAL A 1 93 ? 7.857 14.187 32.764 1.00 34.31 93 VAL A CA 1
ATOM 736 C C . VAL A 1 93 ? 6.683 13.567 33.546 1.00 34.31 93 VAL A C 1
ATOM 738 O O . VAL A 1 93 ? 5.516 13.772 33.251 1.00 34.31 93 VAL A O 1
ATOM 741 N N . THR A 1 94 ? 7.071 12.759 34.541 1.00 40.28 94 THR A N 1
ATOM 742 C CA . THR A 1 94 ? 6.439 12.489 35.847 1.00 40.28 94 THR A CA 1
ATOM 743 C C . THR A 1 94 ? 4.933 12.734 36.024 1.00 40.28 94 THR A C 1
ATOM 745 O O . THR A 1 94 ? 4.455 13.852 35.880 1.00 40.28 94 THR A O 1
ATOM 748 N N . SER A 1 95 ? 4.275 11.727 36.608 1.00 38.47 95 SER A N 1
ATOM 749 C CA . SER A 1 95 ? 3.083 11.870 37.457 1.00 38.47 95 SER A CA 1
ATOM 750 C C . SER A 1 95 ? 1.744 12.083 36.735 1.00 38.47 95 SER A C 1
ATOM 752 O O . SER A 1 95 ? 1.458 13.133 36.185 1.00 38.47 95 SER A O 1
ATOM 754 N N . ILE A 1 96 ? 0.872 11.075 36.864 1.00 43.69 96 ILE A N 1
ATOM 755 C CA . ILE A 1 96 ? -0.596 11.172 36.778 1.00 43.69 96 ILE A CA 1
ATOM 756 C C . ILE A 1 96 ? -1.126 11.742 35.448 1.00 43.69 96 ILE A C 1
ATOM 758 O O . ILE A 1 96 ? -1.491 12.906 35.341 1.00 43.69 96 ILE A O 1
ATOM 762 N N . SER A 1 97 ? -1.315 10.884 34.448 1.00 36.94 97 SER A N 1
ATOM 763 C CA . SER A 1 97 ? -2.302 11.143 33.389 1.00 36.94 97 SER A CA 1
ATOM 764 C C . SER A 1 97 ? -3.337 10.029 33.389 1.00 36.94 97 SER A C 1
ATOM 766 O O . SER A 1 97 ? -3.348 9.147 32.542 1.00 36.94 97 SER A O 1
ATOM 768 N N . LEU A 1 98 ? -4.206 10.083 34.399 1.00 43.84 98 LEU A N 1
ATOM 769 C CA . LEU A 1 98 ? -5.434 9.295 34.486 1.00 43.84 98 LEU A CA 1
ATOM 770 C C . LEU A 1 98 ? -6.582 9.875 33.634 1.00 43.84 98 LEU A C 1
ATOM 772 O O . LEU A 1 98 ? -7.693 9.375 33.745 1.00 43.84 98 LEU A O 1
ATOM 776 N N . LEU A 1 99 ? -6.382 10.927 32.824 1.00 39.59 99 LEU A N 1
ATOM 777 C CA . LEU A 1 99 ? -7.507 11.684 32.242 1.00 39.59 99 LEU A CA 1
ATOM 778 C C . LEU A 1 99 ? -7.243 12.366 30.880 1.00 39.59 99 LEU A C 1
ATOM 780 O O . LEU A 1 99 ? -7.919 13.343 30.567 1.00 39.59 99 LEU A O 1
ATOM 784 N N . SER A 1 100 ? -6.326 11.889 30.029 1.00 34.53 100 SER A N 1
ATOM 785 C CA . SER A 1 100 ? -6.431 12.255 28.605 1.00 34.53 100 SER A CA 1
ATOM 786 C C . SER A 1 100 ? -7.374 11.256 27.927 1.00 34.53 100 SER A C 1
ATOM 788 O O . SER A 1 100 ? -7.105 10.053 27.983 1.00 34.53 100 SER A O 1
ATOM 790 N N . PRO A 1 101 ? -8.503 11.686 27.326 1.00 40.09 101 PRO A N 1
ATOM 791 C CA . PRO A 1 101 ? -9.301 10.775 26.525 1.00 40.09 101 PRO A CA 1
ATOM 792 C C . PRO A 1 101 ? -8.392 10.288 25.401 1.00 40.09 101 PRO A C 1
ATOM 794 O O . PRO A 1 101 ? -7.938 11.075 24.572 1.00 40.09 101 PRO A O 1
ATOM 797 N N . LEU A 1 102 ? -8.060 8.997 25.427 1.00 52.50 102 LEU A N 1
ATOM 798 C CA . LEU A 1 102 ? -7.479 8.308 24.287 1.00 52.50 102 LEU A CA 1
ATOM 799 C C . LEU A 1 102 ? -8.404 8.647 23.117 1.00 52.50 102 LEU A C 1
ATOM 801 O O . LEU A 1 102 ? -9.562 8.234 23.180 1.00 52.50 102 LEU A O 1
ATOM 805 N N . SER A 1 103 ? -7.941 9.458 22.155 1.00 53.09 103 SER A N 1
ATOM 806 C CA . SER A 1 103 ? -8.767 10.029 21.078 1.00 53.09 103 SER A CA 1
ATOM 807 C C . SER A 1 103 ? -9.837 9.029 20.642 1.00 53.09 103 SER A C 1
ATOM 809 O O . SER A 1 103 ? -9.518 7.858 20.393 1.00 53.09 103 SER A O 1
ATOM 811 N N . GLU A 1 104 ? -11.112 9.440 20.653 1.00 61.97 104 GLU A N 1
ATOM 812 C CA . GLU A 1 104 ? -12.219 8.501 20.414 1.00 61.97 104 GLU A CA 1
ATOM 813 C C . GLU A 1 104 ? -12.088 7.839 19.039 1.00 61.97 104 GLU A C 1
ATOM 815 O O . GLU A 1 104 ? -12.375 6.647 18.901 1.00 61.97 104 GLU A O 1
ATOM 820 N N . SER A 1 105 ? -11.562 8.575 18.051 1.00 80.75 105 SER A N 1
ATOM 821 C CA . SER A 1 105 ? -11.301 8.043 16.719 1.00 80.75 105 SER A CA 1
ATOM 822 C C . SER A 1 105 ? -9.826 7.663 16.504 1.00 80.75 105 SER A C 1
ATOM 824 O O . SER A 1 105 ? -8.934 8.501 16.677 1.00 80.75 105 SER A O 1
ATOM 826 N N . PRO A 1 106 ? -9.539 6.430 16.039 1.00 87.56 106 PRO A N 1
ATOM 827 C CA . PRO A 1 106 ? -8.184 6.007 15.684 1.00 87.56 106 PRO A CA 1
ATOM 828 C C . PRO A 1 106 ? -7.619 6.755 14.467 1.00 87.56 106 PRO A C 1
ATOM 830 O O . PRO A 1 106 ? -6.417 6.697 14.230 1.00 87.56 106 PRO A O 1
ATOM 833 N N . VAL A 1 107 ? -8.448 7.453 13.679 1.00 90.44 107 VAL A N 1
ATOM 834 C CA . VAL A 1 107 ? -7.997 8.150 12.458 1.00 90.44 107 VAL A CA 1
ATOM 835 C C . VAL A 1 107 ? -7.125 9.367 12.757 1.00 90.44 107 VAL A C 1
ATOM 837 O O . VAL A 1 107 ? -6.285 9.725 11.937 1.00 90.44 107 VAL A O 1
ATOM 840 N N . GLU A 1 108 ? -7.285 9.980 13.933 1.00 89.25 108 GLU A N 1
ATOM 841 C CA . GLU A 1 108 ? -6.491 11.138 14.370 1.00 89.25 108 GLU A CA 1
ATOM 842 C C . GLU A 1 108 ? -5.016 10.783 14.592 1.00 89.25 108 GLU A C 1
ATOM 844 O O . GLU A 1 108 ? -4.135 11.644 14.536 1.00 89.25 108 GLU A O 1
ATOM 849 N N . GLU A 1 109 ? -4.738 9.495 14.801 1.00 90.50 109 GLU A N 1
ATOM 850 C CA . GLU A 1 109 ? -3.388 8.963 14.945 1.00 90.50 109 GLU A CA 1
ATOM 851 C C . GLU A 1 109 ? -2.661 8.879 13.596 1.00 90.50 109 GLU A C 1
ATOM 853 O O . GLU A 1 109 ? -1.459 8.645 13.575 1.00 90.50 109 GLU A O 1
ATOM 858 N N . PHE A 1 110 ? -3.344 9.078 12.464 1.00 93.38 110 PHE A N 1
ATOM 859 C CA . PHE A 1 110 ? -2.744 8.970 11.137 1.00 93.38 110 PHE A CA 1
ATOM 860 C C . PHE A 1 110 ? -2.390 10.332 10.551 1.00 93.38 110 PHE A C 1
ATOM 862 O O . PHE A 1 110 ? -3.151 11.298 10.600 1.00 93.38 110 PHE A O 1
ATOM 869 N N . GLN A 1 111 ? -1.219 10.391 9.929 1.00 94.06 111 GLN A N 1
ATOM 870 C CA . GLN A 1 111 ? -0.702 11.567 9.262 1.00 94.06 111 GLN A CA 1
ATOM 871 C C . GLN A 1 111 ? -0.423 11.269 7.800 1.00 94.06 111 GLN A C 1
ATOM 873 O O . GLN A 1 111 ? 0.326 10.358 7.461 1.00 94.06 111 GLN A O 1
ATOM 878 N N . TYR A 1 112 ? -0.981 12.106 6.933 1.00 94.31 112 TYR A N 1
ATOM 879 C CA . TYR A 1 112 ? -0.556 12.180 5.547 1.00 94.31 112 TYR A CA 1
ATOM 880 C C . TYR A 1 112 ? 0.861 12.756 5.469 1.00 94.31 112 TYR A C 1
ATOM 882 O O . TYR A 1 112 ? 1.091 13.880 5.921 1.00 94.31 112 TYR A O 1
ATOM 890 N N . ILE A 1 113 ? 1.774 11.988 4.881 1.00 93.94 113 ILE A N 1
ATOM 891 C CA . ILE A 1 113 ? 3.171 12.378 4.696 1.00 93.94 113 ILE A CA 1
ATOM 892 C C . ILE A 1 113 ? 3.345 13.047 3.339 1.00 93.94 113 ILE A C 1
ATOM 894 O O . ILE A 1 113 ? 3.758 14.203 3.268 1.00 93.94 113 ILE A O 1
ATOM 898 N N . ARG A 1 114 ? 3.004 12.338 2.258 1.00 95.56 114 ARG A N 1
ATOM 899 C CA . ARG A 1 114 ? 3.199 12.839 0.894 1.00 95.56 114 ARG A CA 1
ATOM 900 C C . ARG A 1 114 ? 2.378 12.091 -0.149 1.00 95.56 114 ARG A C 1
ATOM 902 O O . ARG A 1 114 ? 1.858 11.005 0.100 1.00 95.56 114 ARG A O 1
ATOM 909 N N . GLU A 1 115 ? 2.340 12.673 -1.340 1.00 97.31 115 GLU A N 1
ATOM 910 C CA . GLU A 1 115 ? 1.781 12.092 -2.555 1.00 97.31 115 GLU A CA 1
ATOM 911 C C . GLU A 1 115 ? 2.926 11.867 -3.546 1.00 97.31 115 GLU A C 1
ATOM 913 O O . GLU A 1 115 ? 3.803 12.723 -3.687 1.00 97.31 115 GLU A O 1
ATOM 918 N N . ILE A 1 116 ? 2.924 10.715 -4.211 1.00 97.88 116 ILE A N 1
ATOM 919 C CA . ILE A 1 116 ? 3.867 10.365 -5.275 1.00 97.88 116 ILE A CA 1
ATOM 920 C C . ILE A 1 116 ? 3.060 10.053 -6.536 1.00 97.88 116 ILE A C 1
ATOM 922 O O . ILE A 1 116 ? 2.088 9.298 -6.490 1.00 97.88 116 ILE A O 1
ATOM 926 N N . CYS A 1 117 ? 3.442 10.646 -7.665 1.00 97.25 117 CYS A N 1
ATOM 927 C CA . CYS A 1 117 ? 2.784 10.423 -8.949 1.00 97.25 117 CYS A CA 1
ATOM 928 C C . CYS A 1 117 ? 3.531 9.356 -9.750 1.00 97.25 117 CYS A C 1
ATOM 930 O O . CYS A 1 117 ? 4.715 9.501 -10.033 1.00 97.25 117 CYS A O 1
ATOM 932 N N . LEU A 1 118 ? 2.812 8.318 -10.156 1.00 96.62 118 LEU A N 1
ATOM 933 C CA . LEU A 1 118 ? 3.278 7.272 -11.053 1.00 96.62 118 LEU A CA 1
ATOM 934 C C . LEU A 1 118 ? 2.930 7.600 -12.505 1.00 96.62 118 LEU A C 1
ATOM 936 O O . LEU A 1 118 ? 2.022 8.387 -12.801 1.00 96.62 118 LEU A O 1
ATOM 940 N N . SER A 1 119 ? 3.608 6.907 -13.416 1.00 94.88 119 SER A N 1
ATOM 941 C CA . SER A 1 119 ? 3.334 6.973 -14.854 1.00 94.88 119 SER A CA 1
ATOM 942 C C . SER A 1 119 ? 1.981 6.363 -15.234 1.00 94.88 119 SER A C 1
ATOM 944 O O . SER A 1 119 ? 1.391 6.752 -16.243 1.00 94.88 119 SER A O 1
ATOM 946 N N . ASP A 1 120 ? 1.488 5.401 -14.449 1.00 96.69 120 ASP A N 1
ATOM 947 C CA . ASP A 1 120 ? 0.184 4.767 -14.642 1.00 96.69 120 ASP A CA 1
ATOM 948 C C . ASP A 1 120 ? -0.410 4.268 -13.313 1.00 96.69 120 ASP A C 1
ATOM 950 O O . ASP A 1 120 ? 0.244 4.277 -12.270 1.00 96.69 120 ASP A O 1
ATOM 954 N N . SER A 1 121 ? -1.677 3.859 -13.341 1.00 96.69 121 SER A N 1
ATOM 955 C CA . SER A 1 121 ? -2.375 3.277 -12.200 1.00 96.69 121 SER A CA 1
ATOM 956 C C . SER A 1 121 ? -1.803 1.892 -11.871 1.00 96.69 121 SER A C 1
ATOM 958 O O . SER A 1 121 ? -1.873 1.000 -12.719 1.00 96.69 121 SER A O 1
ATOM 960 N N . PRO A 1 122 ? -1.297 1.665 -10.645 1.00 97.56 122 PRO A N 1
ATOM 961 C CA . PRO A 1 122 ? -0.748 0.377 -10.260 1.00 97.56 122 PRO A CA 1
ATOM 962 C C . PRO A 1 122 ? -1.867 -0.652 -10.115 1.00 97.56 122 PRO A C 1
ATOM 964 O O . PRO A 1 122 ? -2.982 -0.317 -9.694 1.00 97.56 122 PRO A O 1
ATOM 967 N N . VAL A 1 123 ? -1.551 -1.900 -10.459 1.00 97.06 123 VAL A N 1
ATOM 968 C CA . VAL A 1 123 ? -2.430 -3.069 -10.287 1.00 97.06 123 VAL A CA 1
ATOM 969 C C . VAL A 1 123 ? -1.958 -3.993 -9.165 1.00 97.06 123 VAL A C 1
ATOM 971 O O . VAL A 1 123 ? -2.777 -4.666 -8.546 1.00 97.06 123 VAL A O 1
ATOM 974 N N . VAL A 1 124 ? -0.662 -3.961 -8.855 1.00 97.25 124 VAL A N 1
ATOM 975 C CA . VAL A 1 124 ? -0.031 -4.616 -7.704 1.00 97.25 124 VAL A CA 1
ATOM 976 C C . VAL A 1 124 ? 0.812 -3.573 -6.979 1.00 97.25 124 VAL A C 1
ATOM 978 O O . VAL A 1 124 ? 1.394 -2.696 -7.621 1.00 97.25 124 VAL A O 1
ATOM 981 N N . MET A 1 125 ? 0.849 -3.651 -5.650 1.00 96.88 125 MET A N 1
ATOM 982 C CA . MET A 1 125 ? 1.629 -2.753 -4.808 1.00 96.88 125 MET A CA 1
ATOM 983 C C . MET A 1 125 ? 2.027 -3.456 -3.511 1.00 96.88 125 MET A C 1
ATOM 985 O O . MET A 1 125 ? 1.160 -4.038 -2.861 1.00 96.88 125 MET A O 1
ATOM 989 N N . THR A 1 126 ? 3.296 -3.351 -3.125 1.00 95.81 126 THR A N 1
ATOM 990 C CA . THR A 1 126 ? 3.780 -3.751 -1.799 1.00 95.81 126 THR A CA 1
ATOM 991 C C . THR A 1 126 ? 4.760 -2.721 -1.241 1.00 95.81 126 THR A C 1
ATOM 993 O O . THR A 1 126 ? 5.410 -1.995 -1.998 1.00 95.81 126 THR A O 1
ATOM 996 N N . LEU A 1 127 ? 4.820 -2.635 0.084 1.00 94.25 127 LEU A N 1
ATOM 997 C CA . LEU A 1 127 ? 5.804 -1.844 0.811 1.00 94.25 127 LEU A CA 1
ATOM 998 C C . LEU A 1 127 ? 7.028 -2.719 1.078 1.00 94.25 127 LEU A C 1
ATOM 1000 O O . LEU A 1 127 ? 6.882 -3.879 1.439 1.00 94.25 127 LEU A O 1
ATOM 1004 N N . VAL A 1 128 ? 8.215 -2.155 0.887 1.00 91.69 128 VAL A N 1
ATOM 1005 C CA . VAL A 1 128 ? 9.495 -2.820 1.123 1.00 91.69 128 VAL A CA 1
ATOM 1006 C C . VAL A 1 128 ? 10.250 -1.984 2.143 1.00 91.69 128 VAL A C 1
ATOM 1008 O O . VAL A 1 128 ? 10.689 -0.867 1.857 1.00 91.69 128 VAL A O 1
ATOM 1011 N N . ASP A 1 129 ? 10.335 -2.503 3.363 1.00 87.88 129 ASP A N 1
ATOM 1012 C CA . ASP A 1 129 ? 11.124 -1.908 4.434 1.00 87.88 129 ASP A CA 1
ATOM 1013 C C . ASP A 1 129 ? 12.621 -2.047 4.124 1.00 87.88 129 ASP A C 1
ATOM 1015 O O . ASP A 1 129 ? 13.087 -3.117 3.715 1.00 87.88 129 ASP A O 1
ATOM 1019 N N . GLY A 1 130 ? 13.376 -0.969 4.331 1.00 80.69 130 GLY A N 1
ATOM 1020 C CA . GLY A 1 130 ? 14.832 -1.013 4.233 1.00 80.69 130 GLY A CA 1
ATOM 1021 C C . GLY A 1 130 ? 15.427 -2.013 5.243 1.00 80.69 130 GLY A C 1
ATOM 1022 O O . GLY A 1 130 ? 14.921 -2.116 6.362 1.00 80.69 130 GLY A O 1
ATOM 1023 N N . PRO A 1 131 ? 16.496 -2.757 4.894 1.00 73.69 131 PRO A N 1
ATOM 1024 C CA . PRO A 1 131 ? 17.103 -3.745 5.794 1.00 73.69 131 PRO A CA 1
ATOM 1025 C C . PRO A 1 131 ? 17.753 -3.112 7.037 1.00 73.69 131 PRO A C 1
ATOM 1027 O O . PRO A 1 131 ? 17.936 -3.776 8.055 1.00 73.69 131 PRO A O 1
ATOM 1030 N N . THR A 1 132 ? 18.093 -1.821 6.973 1.00 75.19 132 THR A N 1
ATOM 1031 C CA . THR A 1 132 ? 18.658 -1.036 8.079 1.00 75.19 132 THR A CA 1
ATOM 1032 C C . THR A 1 132 ? 17.873 0.261 8.276 1.00 75.19 132 THR A C 1
ATOM 1034 O O . THR A 1 132 ? 17.215 0.728 7.349 1.00 75.19 132 THR A O 1
ATOM 1037 N N . GLU A 1 133 ? 17.980 0.895 9.451 1.00 70.69 133 GLU A N 1
ATOM 1038 C CA . GLU A 1 133 ? 17.320 2.193 9.710 1.00 70.69 133 GLU A CA 1
ATOM 1039 C C . GLU A 1 133 ? 17.833 3.337 8.813 1.00 70.69 133 GLU A C 1
ATOM 1041 O O . GLU A 1 133 ? 17.172 4.364 8.677 1.00 70.69 133 GLU A O 1
ATOM 1046 N N . GLU A 1 134 ? 19.004 3.162 8.201 1.00 73.81 134 GLU A N 1
ATOM 1047 C CA . GLU A 1 134 ? 19.609 4.121 7.269 1.00 73.81 134 GLU A CA 1
ATOM 1048 C C . GLU A 1 134 ? 19.165 3.893 5.819 1.00 73.81 134 GLU A C 1
ATOM 1050 O O . GLU A 1 134 ? 19.366 4.757 4.967 1.00 73.81 134 GLU A O 1
ATOM 1055 N N . SER A 1 135 ? 18.579 2.728 5.528 1.00 79.81 135 SER A N 1
ATOM 1056 C CA . SER A 1 135 ? 18.127 2.380 4.187 1.00 79.81 135 SER A CA 1
ATOM 1057 C C . SER A 1 135 ? 16.797 3.059 3.874 1.00 79.81 135 SER A C 1
ATOM 1059 O O . SER A 1 135 ? 15.872 3.061 4.688 1.00 79.81 135 SER A O 1
ATOM 1061 N N . ASP A 1 136 ? 16.680 3.596 2.660 1.00 85.81 136 ASP A N 1
ATOM 1062 C CA . ASP A 1 136 ? 15.418 4.151 2.185 1.00 85.81 136 ASP A CA 1
ATOM 1063 C C . ASP A 1 136 ? 14.334 3.068 2.117 1.00 85.81 136 ASP A C 1
ATOM 1065 O O . ASP A 1 136 ? 14.565 1.947 1.658 1.00 85.81 136 ASP A O 1
ATOM 1069 N N . ASN A 1 137 ? 13.119 3.434 2.525 1.00 90.69 137 ASN A N 1
ATOM 1070 C CA . ASN A 1 137 ? 11.946 2.599 2.305 1.00 90.69 137 ASN A CA 1
ATOM 1071 C C . ASN A 1 137 ? 11.456 2.746 0.868 1.00 90.69 137 ASN A C 1
ATOM 1073 O O . ASN A 1 137 ? 11.446 3.845 0.298 1.00 90.69 137 ASN A O 1
ATOM 1077 N N . LEU A 1 138 ? 11.015 1.630 0.304 1.00 93.69 138 LEU A N 1
ATOM 1078 C CA . LEU A 1 138 ? 10.652 1.539 -1.096 1.00 93.69 138 LEU A CA 1
ATOM 1079 C C . LEU A 1 138 ? 9.225 1.005 -1.253 1.00 93.69 138 LEU A C 1
ATOM 1081 O O . LEU A 1 138 ? 8.704 0.265 -0.422 1.00 93.69 138 LEU A O 1
ATOM 1085 N N . ILE A 1 139 ? 8.592 1.348 -2.369 1.00 95.88 139 ILE A N 1
ATOM 1086 C CA . ILE A 1 139 ? 7.279 0.843 -2.763 1.00 95.88 139 ILE A CA 1
ATOM 1087 C C . ILE A 1 139 ? 7.454 0.125 -4.093 1.00 95.88 139 ILE A C 1
ATOM 1089 O O . ILE A 1 139 ? 7.750 0.755 -5.108 1.00 95.88 139 ILE A O 1
ATOM 1093 N N . CYS A 1 140 ? 7.246 -1.187 -4.111 1.00 97.00 140 CYS A N 1
ATOM 1094 C CA . CYS A 1 140 ? 7.192 -1.925 -5.364 1.00 97.00 140 CYS A CA 1
ATOM 1095 C C . CYS A 1 140 ? 5.788 -1.801 -5.957 1.00 97.00 140 CYS A C 1
ATOM 1097 O O . CYS A 1 140 ? 4.790 -2.070 -5.285 1.00 97.00 140 CYS A O 1
ATOM 1099 N N . VAL A 1 141 ? 5.706 -1.396 -7.222 1.00 98.06 141 VAL A N 1
ATOM 1100 C CA . VAL A 1 141 ? 4.458 -1.255 -7.972 1.00 98.06 141 VAL A CA 1
ATOM 1101 C C . VAL A 1 141 ? 4.558 -1.958 -9.314 1.00 98.06 141 VAL A C 1
ATOM 1103 O O . VAL A 1 141 ? 5.589 -1.904 -9.978 1.00 98.06 141 VAL A O 1
ATOM 1106 N N . ALA A 1 142 ? 3.462 -2.576 -9.746 1.00 97.62 142 ALA A N 1
ATOM 1107 C CA . ALA A 1 142 ? 3.345 -3.116 -11.095 1.00 97.62 142 ALA A CA 1
ATOM 1108 C C . ALA A 1 142 ? 2.270 -2.370 -11.876 1.00 97.62 142 ALA A C 1
ATOM 1110 O O . ALA A 1 142 ? 1.157 -2.158 -11.380 1.00 97.62 142 ALA A O 1
ATOM 1111 N N . TYR A 1 143 ? 2.591 -2.002 -13.110 1.00 94.88 143 TYR A N 1
ATOM 1112 C CA . TYR A 1 143 ? 1.655 -1.429 -14.069 1.00 94.88 143 TYR A CA 1
ATOM 1113 C C . TYR A 1 143 ? 2.151 -1.662 -15.498 1.00 94.88 143 TYR A C 1
ATOM 1115 O O . TYR A 1 143 ? 3.347 -1.813 -15.745 1.00 94.88 143 TYR A O 1
ATOM 1123 N N . ARG A 1 144 ? 1.225 -1.665 -16.464 1.00 91.88 144 ARG A N 1
ATOM 1124 C CA . ARG A 1 144 ? 1.503 -1.942 -17.887 1.00 91.88 144 ARG A CA 1
ATOM 1125 C C . ARG A 1 144 ? 2.231 -3.274 -18.102 1.00 91.88 144 ARG A C 1
ATOM 1127 O O . ARG A 1 144 ? 1.582 -4.309 -18.069 1.00 91.88 144 ARG A O 1
ATOM 1134 N N . HIS A 1 145 ? 3.548 -3.232 -18.301 1.00 95.00 145 HIS A N 1
ATOM 1135 C CA . HIS A 1 145 ? 4.428 -4.367 -18.592 1.00 95.00 145 HIS A CA 1
ATOM 1136 C C . HIS A 1 145 ? 5.702 -4.321 -17.743 1.00 95.00 145 HIS A C 1
ATOM 1138 O O . HIS A 1 145 ? 6.735 -4.844 -18.142 1.00 95.00 145 HIS A O 1
ATOM 1144 N N . GLN A 1 146 ? 5.666 -3.662 -16.583 1.00 95.69 146 GLN A N 1
ATOM 1145 C CA . GLN A 1 146 ? 6.842 -3.538 -15.729 1.00 95.69 146 GLN A CA 1
ATOM 1146 C C . GLN A 1 146 ? 6.506 -3.543 -14.240 1.00 95.69 146 GLN A C 1
ATOM 1148 O O . GLN A 1 146 ? 5.394 -3.202 -13.827 1.00 95.69 146 GLN A O 1
ATOM 1153 N N . PHE A 1 147 ? 7.520 -3.896 -13.458 1.00 97.69 147 PHE A N 1
ATOM 1154 C CA . PHE A 1 147 ? 7.615 -3.614 -12.038 1.00 97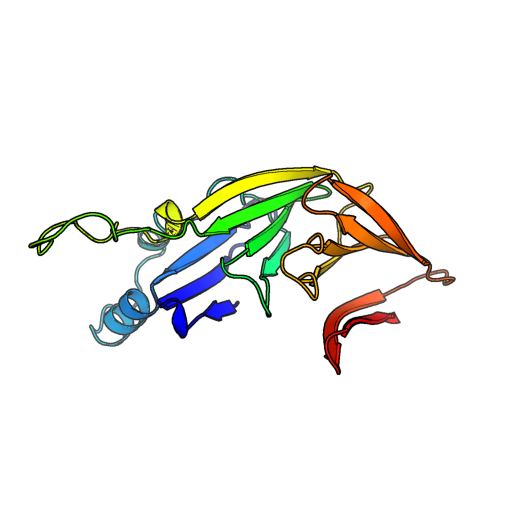.69 147 PHE A CA 1
ATOM 1155 C C . PHE A 1 147 ? 8.611 -2.482 -11.837 1.00 97.69 147 PHE A C 1
ATOM 1157 O O . PHE A 1 147 ? 9.750 -2.563 -12.305 1.00 97.69 147 PHE A O 1
ATOM 1164 N N . ASP A 1 148 ? 8.186 -1.468 -11.098 1.00 97.38 148 ASP A N 1
ATOM 1165 C CA . ASP A 1 148 ? 9.032 -0.372 -10.658 1.00 97.38 148 ASP A CA 1
ATOM 1166 C C . ASP A 1 148 ? 9.131 -0.379 -9.138 1.00 97.38 148 ASP A C 1
ATOM 1168 O O . ASP A 1 148 ? 8.225 -0.820 -8.427 1.00 97.38 148 ASP A O 1
ATOM 1172 N N . VAL A 1 149 ? 10.240 0.147 -8.647 1.00 96.19 149 VAL A N 1
ATOM 1173 C CA . VAL A 1 149 ? 10.486 0.401 -7.238 1.00 96.19 149 VAL A CA 1
ATOM 1174 C C . VAL A 1 149 ? 10.575 1.905 -7.059 1.00 96.19 149 VAL A C 1
ATOM 1176 O O . VAL A 1 149 ? 11.335 2.584 -7.746 1.00 96.19 149 VAL A O 1
ATOM 1179 N N . VAL A 1 150 ? 9.747 2.428 -6.166 1.00 97.06 150 VAL A N 1
ATOM 1180 C CA . VAL A 1 150 ? 9.594 3.857 -5.925 1.00 97.06 150 VAL A CA 1
ATOM 1181 C C . VAL A 1 150 ? 10.143 4.177 -4.552 1.00 97.06 150 VAL A C 1
ATOM 1183 O O . VAL A 1 150 ? 9.706 3.593 -3.565 1.00 97.06 150 VAL A O 1
ATOM 1186 N N . ASN A 1 151 ? 11.077 5.111 -4.479 1.00 94.69 151 ASN A N 1
ATOM 1187 C CA . ASN A 1 151 ? 11.620 5.560 -3.210 1.00 94.69 151 ASN A CA 1
ATOM 1188 C C . ASN A 1 151 ? 10.596 6.448 -2.484 1.00 94.69 151 ASN A C 1
ATOM 1190 O O . ASN A 1 151 ? 10.056 7.394 -3.058 1.00 94.69 151 ASN A O 1
ATOM 1194 N N . GLU A 1 152 ? 10.304 6.154 -1.219 1.00 92.94 152 GLU A N 1
ATOM 1195 C CA . GLU A 1 152 ? 9.328 6.919 -0.438 1.00 92.94 152 GLU A CA 1
ATOM 1196 C C . GLU A 1 152 ? 9.797 8.328 -0.077 1.00 92.94 152 GLU A C 1
ATOM 1198 O O . GLU A 1 152 ? 8.985 9.257 -0.004 1.00 92.94 152 GLU A O 1
ATOM 1203 N N . SER A 1 153 ? 11.096 8.506 0.159 1.00 91.62 153 SER A N 1
ATOM 1204 C CA . SER A 1 153 ? 11.701 9.762 0.604 1.00 91.62 153 SER A CA 1
ATOM 1205 C C . SER A 1 153 ? 11.942 10.729 -0.557 1.00 91.62 153 SER A C 1
ATOM 1207 O O . SER A 1 153 ? 11.754 11.938 -0.394 1.00 91.62 153 SER A O 1
ATOM 1209 N N . THR A 1 154 ? 12.210 10.230 -1.765 1.00 94.06 154 THR A N 1
ATOM 1210 C CA . THR A 1 154 ? 12.395 11.077 -2.958 1.00 94.06 154 THR A CA 1
ATOM 1211 C C . THR A 1 154 ? 11.160 11.106 -3.860 1.00 94.06 154 THR A C 1
ATOM 1213 O O . THR A 1 154 ? 10.777 12.168 -4.355 1.00 94.06 154 THR A O 1
ATOM 1216 N N . GLY A 1 155 ? 10.443 9.987 -3.984 1.00 95.12 155 GLY A N 1
ATOM 1217 C CA . GLY A 1 155 ? 9.385 9.778 -4.974 1.00 95.12 155 GLY A CA 1
ATOM 1218 C C . GLY A 1 155 ? 9.911 9.336 -6.342 1.00 95.12 155 GLY A C 1
ATOM 1219 O O . GLY A 1 155 ? 9.129 9.245 -7.287 1.00 95.12 155 GLY A O 1
ATOM 1220 N N . GLU A 1 156 ? 11.216 9.086 -6.465 1.00 95.56 156 GLU A N 1
ATOM 1221 C CA . GLU A 1 156 ? 11.834 8.612 -7.702 1.00 95.56 156 GLU A CA 1
ATOM 1222 C C . GLU A 1 156 ? 11.492 7.144 -7.954 1.00 95.56 156 GLU A C 1
ATOM 1224 O O . GLU A 1 156 ? 11.507 6.325 -7.035 1.00 95.56 156 GLU A O 1
ATOM 1229 N N . ALA A 1 157 ? 11.180 6.822 -9.209 1.00 95.44 157 ALA A N 1
ATOM 1230 C CA . ALA A 1 157 ? 10.823 5.480 -9.643 1.00 95.44 157 ALA A CA 1
ATOM 1231 C C . ALA A 1 157 ? 11.941 4.882 -10.500 1.00 95.44 157 ALA A C 1
ATOM 1233 O O . ALA A 1 157 ? 12.374 5.486 -11.483 1.00 95.44 157 ALA A O 1
ATOM 1234 N N . PHE A 1 158 ? 12.354 3.666 -10.160 1.00 94.75 158 PHE A N 1
ATOM 1235 C CA . PHE A 1 158 ? 13.351 2.890 -10.884 1.00 94.75 158 PHE A CA 1
ATOM 1236 C C . PHE A 1 158 ? 12.706 1.618 -11.413 1.00 94.75 158 PHE A C 1
ATOM 1238 O O . PHE A 1 158 ? 12.006 0.917 -10.683 1.00 94.75 158 PHE A O 1
ATOM 1245 N N . ARG A 1 159 ? 12.945 1.297 -12.685 1.00 96.38 159 ARG A N 1
ATOM 1246 C CA . ARG A 1 159 ? 12.444 0.050 -13.263 1.00 96.38 159 ARG A CA 1
ATOM 1247 C C . ARG A 1 159 ? 13.236 -1.125 -12.706 1.00 96.38 159 ARG A C 1
ATOM 1249 O O . ARG A 1 159 ? 14.444 -1.195 -12.913 1.00 96.38 159 ARG A O 1
ATOM 1256 N N . LEU A 1 160 ? 12.538 -2.052 -12.059 1.00 95.31 160 LEU A N 1
ATOM 1257 C CA . LEU A 1 160 ? 13.118 -3.276 -11.513 1.00 95.31 160 LEU A CA 1
ATOM 1258 C C . LEU A 1 160 ? 13.082 -4.409 -12.538 1.00 95.31 160 LEU A C 1
ATOM 1260 O O . LEU A 1 160 ? 14.078 -5.091 -12.746 1.00 95.31 160 LEU A O 1
ATOM 1264 N N . HIS A 1 161 ? 11.933 -4.605 -13.186 1.00 95.94 161 HIS A N 1
ATOM 1265 C CA . HIS A 1 161 ? 11.737 -5.709 -14.122 1.00 95.94 161 HIS A CA 1
ATOM 1266 C C . HIS A 1 161 ? 10.784 -5.326 -15.248 1.00 95.94 161 HIS A C 1
ATOM 1268 O O . HIS A 1 161 ? 9.754 -4.699 -15.006 1.00 95.94 161 HIS A O 1
ATOM 1274 N N . HIS A 1 162 ? 11.101 -5.728 -16.477 1.00 95.69 162 HIS A N 1
ATOM 1275 C CA . HIS A 1 162 ? 10.223 -5.575 -17.634 1.00 95.69 162 HIS A CA 1
ATOM 1276 C C . HIS A 1 162 ? 9.731 -6.947 -18.093 1.00 95.69 162 HIS A C 1
ATOM 1278 O O . HIS A 1 162 ? 10.519 -7.871 -18.278 1.00 95.69 162 HIS A O 1
ATOM 1284 N N . VAL A 1 163 ? 8.426 -7.072 -18.307 1.00 94.75 163 VAL A N 1
ATOM 1285 C CA . VAL A 1 163 ? 7.799 -8.308 -18.765 1.00 94.75 163 VAL A CA 1
ATOM 1286 C C . VAL A 1 163 ? 7.700 -8.279 -20.286 1.00 94.75 163 VAL A C 1
ATOM 1288 O O . VAL A 1 163 ? 6.882 -7.561 -20.861 1.00 94.75 163 VAL A O 1
ATOM 1291 N N . GLU A 1 164 ? 8.529 -9.083 -20.947 1.00 88.94 164 GLU A N 1
ATOM 1292 C CA . GLU A 1 164 ? 8.526 -9.252 -22.404 1.00 88.94 164 GLU A CA 1
ATOM 1293 C C . GLU A 1 164 ? 7.390 -10.184 -22.852 1.00 88.94 164 GLU A C 1
ATOM 1295 O O . GLU A 1 164 ? 7.601 -11.309 -23.297 1.00 88.94 164 GLU A O 1
ATOM 1300 N N . ALA A 1 165 ? 6.150 -9.715 -22.711 1.00 86.69 165 ALA A N 1
ATOM 1301 C CA . ALA A 1 165 ? 4.962 -10.438 -23.149 1.00 86.69 165 ALA A CA 1
ATOM 1302 C C . ALA A 1 165 ? 3.932 -9.492 -23.777 1.00 86.69 165 ALA A C 1
ATOM 1304 O O . ALA A 1 165 ? 3.765 -8.351 -23.354 1.00 86.69 165 ALA A O 1
ATOM 1305 N N . ASN A 1 166 ? 3.171 -9.981 -24.762 1.00 83.44 166 ASN A N 1
ATOM 1306 C CA . ASN A 1 166 ? 2.097 -9.191 -25.384 1.00 83.44 166 ASN A CA 1
ATOM 1307 C C . ASN A 1 166 ? 0.997 -8.817 -24.379 1.00 83.44 166 ASN A C 1
ATOM 1309 O O . ASN A 1 166 ? 0.385 -7.753 -24.469 1.00 83.44 166 ASN A O 1
ATOM 1313 N N . ARG A 1 167 ? 0.736 -9.705 -23.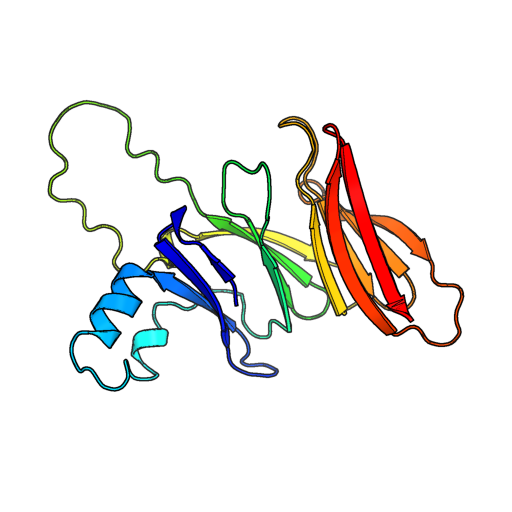418 1.00 87.00 167 ARG A N 1
ATOM 1314 C CA . ARG A 1 167 ? -0.172 -9.490 -22.293 1.00 87.00 167 ARG A CA 1
ATOM 1315 C C . ARG A 1 167 ? 0.496 -10.034 -21.046 1.00 87.00 167 ARG A C 1
ATOM 1317 O O . ARG A 1 167 ? 1.121 -11.083 -21.115 1.00 87.00 167 ARG A O 1
ATOM 1324 N N . VAL A 1 168 ? 0.320 -9.325 -19.943 1.00 91.88 168 VAL A N 1
ATOM 1325 C CA . VAL A 1 168 ? 0.779 -9.745 -18.626 1.00 91.88 168 VAL A CA 1
ATOM 1326 C C . VAL A 1 168 ? -0.378 -9.634 -17.648 1.00 91.88 168 VAL A C 1
ATOM 1328 O O . VAL A 1 168 ? -1.139 -8.663 -17.667 1.00 91.88 168 VAL A O 1
ATOM 1331 N N . ASN A 1 169 ? -0.518 -10.640 -16.801 1.00 93.38 169 ASN A N 1
ATOM 1332 C CA . ASN A 1 169 ? -1.410 -10.631 -15.663 1.00 93.38 169 ASN A CA 1
ATOM 1333 C C . ASN A 1 169 ? -0.576 -10.587 -14.382 1.00 93.38 169 ASN A C 1
ATOM 1335 O O . ASN A 1 169 ? -0.047 -11.605 -13.937 1.00 93.38 169 ASN A O 1
ATOM 1339 N N . PHE A 1 170 ? -0.454 -9.402 -13.789 1.00 95.56 170 PHE A N 1
ATOM 1340 C CA . PHE A 1 170 ? 0.229 -9.236 -12.511 1.00 95.56 170 PHE A CA 1
ATOM 1341 C C . PHE A 1 170 ? -0.607 -9.829 -11.378 1.00 95.56 170 PHE A C 1
ATOM 1343 O O . PHE A 1 170 ? -1.779 -9.490 -11.219 1.00 95.56 170 PHE A O 1
ATOM 1350 N N . VAL A 1 171 ? 0.012 -10.697 -10.584 1.00 94.94 171 VAL A N 1
ATOM 1351 C CA . VAL A 1 171 ? -0.653 -11.424 -9.499 1.00 94.94 171 VAL A CA 1
ATOM 1352 C C . VAL A 1 171 ? -0.287 -10.820 -8.149 1.00 94.94 171 VAL A C 1
ATOM 1354 O O . VAL A 1 171 ? -1.175 -10.471 -7.374 1.00 94.94 171 VAL A O 1
ATOM 1357 N N . ALA A 1 172 ? 1.009 -10.690 -7.863 1.00 95.00 172 ALA A N 1
ATOM 1358 C CA . ALA A 1 172 ? 1.502 -10.196 -6.582 1.00 95.00 172 ALA A CA 1
ATOM 1359 C C . ALA A 1 172 ? 2.949 -9.698 -6.686 1.00 95.00 172 ALA A C 1
ATOM 1361 O O . ALA A 1 172 ? 3.682 -10.048 -7.609 1.00 95.00 172 ALA A O 1
ATOM 1362 N N . ALA A 1 173 ? 3.342 -8.895 -5.705 1.00 95.19 173 ALA A N 1
ATOM 1363 C CA . ALA A 1 173 ? 4.722 -8.597 -5.368 1.00 95.19 173 ALA A CA 1
ATOM 1364 C C . ALA A 1 173 ? 4.816 -8.808 -3.860 1.00 95.19 173 ALA A C 1
ATOM 1366 O O . ALA A 1 173 ? 4.002 -8.248 -3.123 1.00 95.19 173 ALA A O 1
ATOM 1367 N N . ILE A 1 174 ? 5.721 -9.677 -3.432 1.00 93.12 174 ILE A N 1
ATOM 1368 C CA . ILE A 1 174 ? 5.844 -10.092 -2.037 1.00 93.12 174 ILE A CA 1
ATOM 1369 C C . ILE A 1 174 ? 7.241 -9.702 -1.583 1.00 93.12 174 ILE A C 1
ATOM 1371 O O . ILE A 1 174 ? 8.226 -10.113 -2.195 1.00 93.12 174 ILE A O 1
ATOM 1375 N N . ASP A 1 175 ? 7.308 -8.881 -0.548 1.00 90.50 175 ASP A N 1
ATOM 1376 C CA . ASP A 1 175 ? 8.529 -8.578 0.181 1.00 90.50 175 ASP A CA 1
ATOM 1377 C C . ASP A 1 175 ? 8.963 -9.814 0.981 1.00 90.50 175 ASP A C 1
ATOM 1379 O O . ASP A 1 175 ? 8.160 -10.474 1.641 1.00 90.50 175 ASP A O 1
ATOM 1383 N N . VAL A 1 176 ? 10.235 -10.181 0.849 1.00 89.38 176 VAL A N 1
ATOM 1384 C CA . VAL A 1 176 ? 10.836 -11.352 1.494 1.00 89.38 176 VAL A CA 1
ATOM 1385 C C . VAL A 1 176 ? 12.109 -10.896 2.187 1.00 89.38 176 VAL A C 1
ATOM 1387 O O . VAL A 1 176 ? 12.865 -10.114 1.623 1.00 89.38 176 VAL A O 1
ATOM 1390 N N . TYR A 1 177 ? 12.3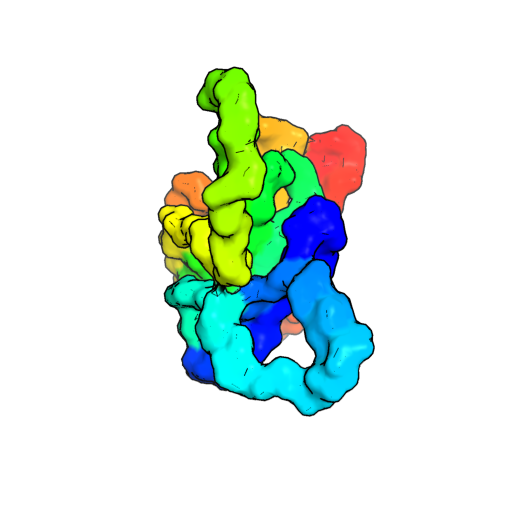52 -11.387 3.399 1.00 84.81 177 TYR A N 1
ATOM 1391 C CA . TYR A 1 177 ? 13.559 -11.080 4.161 1.00 84.81 177 TYR A CA 1
ATOM 1392 C C . TYR A 1 177 ? 14.280 -12.380 4.493 1.00 84.81 177 TYR A C 1
ATOM 1394 O O . TYR A 1 177 ? 13.721 -13.236 5.180 1.00 84.81 177 TYR A O 1
ATOM 1402 N N . GLU A 1 178 ? 15.511 -12.519 4.010 1.00 82.62 178 GLU A N 1
ATOM 1403 C CA . GLU A 1 178 ? 16.372 -13.676 4.260 1.00 82.62 178 GLU A CA 1
ATOM 1404 C C . GLU A 1 178 ? 17.776 -13.170 4.604 1.00 82.62 178 GLU A C 1
ATOM 1406 O O . GLU A 1 178 ? 18.295 -12.279 3.941 1.00 82.62 178 GLU A O 1
ATOM 1411 N N . ASP A 1 179 ? 18.348 -13.662 5.706 1.00 82.31 179 ASP A N 1
ATOM 1412 C CA . ASP A 1 179 ? 19.709 -13.337 6.164 1.00 82.31 179 ASP A CA 1
ATOM 1413 C C . ASP A 1 179 ? 20.052 -11.835 6.283 1.00 82.31 179 ASP A C 1
ATOM 1415 O O . ASP A 1 179 ? 21.207 -11.426 6.179 1.00 82.31 179 ASP A O 1
ATOM 1419 N N . GLY A 1 180 ? 19.050 -10.997 6.572 1.00 73.94 180 GLY A N 1
ATOM 1420 C CA . GLY A 1 180 ? 19.224 -9.545 6.706 1.00 73.94 180 GLY A CA 1
ATOM 1421 C C . GLY A 1 180 ? 19.187 -8.783 5.379 1.00 73.94 180 GLY A C 1
ATOM 1422 O O . GLY A 1 180 ? 19.365 -7.566 5.377 1.00 73.94 180 GLY A O 1
ATOM 1423 N N . GLU A 1 181 ? 18.907 -9.465 4.270 1.00 79.25 181 GLU A N 1
ATOM 1424 C CA . GLU A 1 181 ? 18.697 -8.861 2.959 1.00 79.25 181 GLU A CA 1
ATOM 1425 C C . GLU A 1 181 ? 17.202 -8.774 2.627 1.00 79.25 181 GLU A C 1
ATOM 1427 O O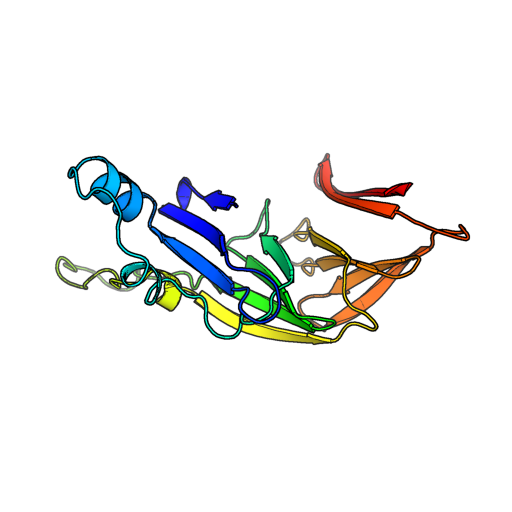 . GLU A 1 181 ? 16.417 -9.683 2.908 1.00 79.25 181 GLU A O 1
ATOM 1432 N N . ALA A 1 182 ? 16.804 -7.649 2.027 1.00 81.69 182 ALA A N 1
ATOM 1433 C CA . ALA A 1 182 ? 15.452 -7.441 1.524 1.00 81.69 182 ALA A CA 1
ATOM 1434 C C . ALA A 1 182 ? 15.369 -7.901 0.060 1.00 81.69 182 ALA A C 1
ATOM 1436 O O . ALA A 1 182 ? 16.093 -7.403 -0.803 1.00 81.69 182 ALA A O 1
ATOM 1437 N N . GLY A 1 183 ? 14.461 -8.830 -0.222 1.00 87.38 183 GLY A N 1
ATOM 1438 C CA . GLY A 1 183 ? 14.166 -9.370 -1.543 1.00 87.38 183 GLY A CA 1
ATOM 1439 C C . GLY A 1 183 ? 12.713 -9.138 -1.962 1.00 87.38 183 GLY A C 1
ATOM 1440 O O . GLY A 1 183 ? 11.841 -8.817 -1.155 1.00 87.38 183 GLY A O 1
ATOM 1441 N N . LEU A 1 184 ? 12.445 -9.316 -3.258 1.00 92.31 184 LEU A N 1
ATOM 1442 C CA . LEU A 1 184 ? 11.109 -9.206 -3.844 1.00 92.31 184 LEU A CA 1
ATOM 1443 C C . LEU A 1 184 ? 10.804 -10.423 -4.717 1.00 92.31 184 LEU A C 1
ATOM 1445 O O . LEU A 1 184 ? 11.486 -10.674 -5.710 1.00 92.31 184 LEU A O 1
ATOM 1449 N N . LEU A 1 185 ? 9.725 -11.132 -4.393 1.00 94.44 185 LEU A N 1
ATOM 1450 C CA . LEU A 1 185 ? 9.153 -12.162 -5.251 1.00 94.44 185 LEU A CA 1
ATOM 1451 C C . LEU A 1 185 ? 8.065 -11.545 -6.138 1.00 94.44 185 LEU A C 1
ATOM 1453 O O . LEU A 1 185 ? 7.007 -11.132 -5.657 1.00 94.44 185 LEU A O 1
ATOM 1457 N N . LEU A 1 186 ? 8.334 -11.483 -7.444 1.00 96.25 186 LEU A N 1
ATOM 1458 C CA . LEU A 1 186 ? 7.428 -10.923 -8.448 1.00 96.25 186 LEU A CA 1
ATOM 1459 C C . LEU A 1 186 ? 6.606 -12.038 -9.105 1.00 96.25 186 LEU A C 1
ATOM 1461 O O . LEU A 1 186 ? 7.157 -12.912 -9.771 1.00 96.25 186 LEU A O 1
ATOM 1465 N N . CYS A 1 187 ? 5.283 -11.985 -8.964 1.00 96.00 187 CYS A N 1
ATOM 1466 C CA . CYS A 1 187 ? 4.366 -13.008 -9.466 1.00 96.00 187 CYS A CA 1
ATOM 1467 C C . CYS A 1 187 ? 3.524 -12.454 -10.622 1.00 96.00 187 CYS A C 1
ATOM 1469 O O . CYS A 1 187 ? 2.716 -11.540 -10.427 1.00 96.00 187 CYS A O 1
ATOM 1471 N N . TYR A 1 188 ? 3.678 -13.021 -11.818 1.00 94.50 188 TYR A N 1
ATOM 1472 C CA . TYR A 1 188 ? 2.923 -12.651 -13.017 1.00 94.50 188 TYR A CA 1
ATOM 1473 C C . TYR A 1 188 ? 2.803 -13.837 -13.987 1.00 94.50 188 TYR A C 1
ATOM 1475 O O . TYR A 1 188 ? 3.638 -14.738 -13.951 1.00 94.50 188 TYR A O 1
ATOM 1483 N N . ASN A 1 189 ? 1.767 -13.820 -14.835 1.00 88.12 189 ASN A N 1
ATOM 1484 C CA . ASN A 1 189 ? 1.500 -14.811 -15.892 1.00 88.12 189 ASN A CA 1
ATOM 1485 C C . ASN A 1 189 ? 1.309 -14.153 -17.259 1.00 88.12 189 ASN A C 1
ATOM 1487 O O . ASN A 1 189 ? 0.827 -12.994 -17.286 1.00 88.12 189 ASN A O 1
#

pLDDT: mean 84.11, std 17.46, range [34.31, 98.12]

Secondary structure (DSSP, 8-state):
-EEEGGGTEEEEEES-GGG-EEEEEEHHHHHHHHHTT-----TTTTSTTB-TT-TT--EEEE--SS-SS-EEEEEETTEEEEEEE------SS-S--S-----SSGGGGEEEEEEEE-SS--SEEEEE--SSTTSPPEEEEEETTEEEEEETTT--EEEEEE--SSS--EEEEEEEEETTEEEEEEEE-